Protein AF-0000000078041248 (afdb_homodimer)

Foldseek 3Di:
DVVVVLADPLLVLLVVLLVVLVVVLVVLVVVLVVLCVVLVPDPPDLADDPPPPSLSRLLSRLSSVLSVVCVVCVVLLNVLSVQLCRVPVPQSSVLSNQLSVLSNQLNVQSSPSDNVSNPVSVVVNVVSSVSSVVSNVVSVVCCVPVPD/DCPVVQADPLLVLLVVLLVVLVVVLVVLVVVLVVLCVVLVPDPPDQADDPDPPSLSRLLSRLSSVLSVVCVVCVVLLNVLSVQLCRVPVVQSSVLSNQLSVLSNQLNVQSSPSDNVSNPVSVVVNVVSSVSSVVSNVVSVVCCVVPPD

Organism: NCBI:txid267555

Radius of gyration: 20.64 Å; Cα contacts (8 Å, |Δi|>4): 385; chains: 2; bounding box: 41×65×47 Å

InterPro domains:
  IPR001129 Membrane-associated, eicosanoid/glutathione metabolism (MAPEG) protein [PF01124] (14-137)
  IPR023352 Membrane associated eicosanoid/glutathione metabolism-like domain superfamily [G3DSA:1.20.120.550] (5-146)
  IPR023352 Membrane associated eicosanoid/glutathione metabolism-like domain superfamily [SSF161084] (7-144)
  IPR050997 Membrane-associated proteins in eicosanoid and glutathione metabolism [PTHR10250] (7-144)

Solvent-accessible surface area (backbone atoms only — not comparable to full-atom values): 14740 Å² total; per-residue (Å²): 118,74,70,72,57,13,51,47,79,55,34,55,48,33,54,51,40,55,51,51,44,51,51,50,53,51,50,44,54,52,50,39,53,52,39,27,64,74,56,69,51,58,83,85,57,83,58,52,72,78,55,89,85,45,63,57,32,48,24,42,28,19,35,41,43,34,45,50,53,51,59,62,45,42,51,56,53,51,49,31,42,62,55,8,16,61,72,35,14,63,62,34,25,51,43,48,46,53,38,44,52,31,50,52,52,24,37,58,38,13,36,70,47,45,58,73,55,24,52,67,35,46,56,52,38,53,55,37,50,50,52,33,36,51,39,15,35,51,30,9,52,49,29,54,71,65,49,128,119,64,17,67,65,65,55,56,31,53,34,13,49,33,36,35,42,54,34,51,42,48,52,48,52,50,50,44,53,50,50,38,54,51,40,27,63,75,59,68,51,59,76,67,56,84,59,52,71,86,50,92,86,45,64,58,34,46,25,41,36,24,34,42,48,36,45,50,53,49,51,71,45,42,51,59,53,51,49,34,42,63,54,8,15,64,71,36,13,64,61,32,25,52,42,47,45,52,39,44,53,30,48,52,52,24,36,58,37,13,37,70,47,45,66,74,54,24,51,68,35,45,57,53,38,53,53,37,50,50,52,33,47,52,42,27,51,49,31,53,53,50,52,66,73,63,58,129

Sequence (296 aa):
MAGVEALPKEYGYVAIVLALYSALNSWMTFQVGKARAKYNVHYPAMYASEEDGNEKGKIFNCVQRAHQNSVENMSVFFMLMMVGGVRHPLVCALLGALYTVARYVYFVRYSSGVPEKRRAPWKFIVLLTYGLMISTISCGVKLIITSPMAGVEALPKEYGYVAIVLALYSALNSWMTFQVGKARAKYNVHYPAMYASEEDGNEKGKIFNCVQRAHQNSVENMSVFFMLMMVGGVRHPLVCALLGALYTVARYVYFVRYSSGVPEKRRAPWKFIVLLTYGLMISTISCGVKLIITSP

Nearest PDB structures (foldseek):
  6sss-assembly1_C  TM=9.561E-01  e=1.260E-05  Homo sapiens
  8qb9-assembly1_A  TM=2.644E-01  e=4.725E-01  Saccharomyces cerevisiae
  5vy8-assembly1_E  TM=3.810E-01  e=1.590E+00  Saccharomyces cerevisiae S288C
  8xma-assembly1_A  TM=3.085E-01  e=1.443E+00  Homo sapiens
  4wpc-assembly1_B  TM=2.211E-01  e=6.819E+00  Saccharomyces cerevisiae S288C

pLDDT: mean 93.19, std 12.49, range [34.53, 98.94]

Structure (mmCIF, N/CA/C/O backbone):
data_AF-0000000078041248-model_v1
#
loop_
_entity.id
_entity.type
_entity.pdbx_description
1 polymer 'Glutathione S-transferase 3, mitochondrial'
#
loop_
_atom_site.group_PDB
_atom_site.id
_atom_site.type_symbol
_atom_site.label_atom_id
_atom_site.label_alt_id
_atom_site.label_comp_id
_atom_site.label_asym_id
_atom_site.label_entity_id
_atom_site.label_seq_id
_atom_site.pdbx_PDB_ins_code
_atom_site.Cartn_x
_atom_site.Cartn_y
_atom_site.Cartn_z
_atom_site.occupancy
_atom_site.B_iso_or_equiv
_atom_site.auth_seq_id
_atom_site.auth_comp_id
_atom_site.auth_asym_id
_atom_site.auth_atom_id
_atom_site.pdbx_PDB_model_num
ATOM 1 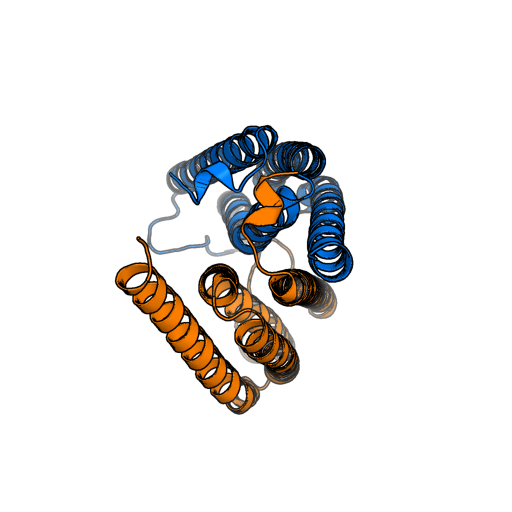N N . MET A 1 1 ? 6.824 30.234 -1.334 1 34.53 1 MET A N 1
ATOM 2 C CA . MET A 1 1 ? 7.969 30.25 -0.43 1 34.53 1 MET A CA 1
ATOM 3 C C . MET A 1 1 ? 7.586 29.703 0.942 1 34.53 1 MET A C 1
ATOM 5 O O . MET A 1 1 ? 8.445 29.234 1.692 1 34.53 1 MET A O 1
ATOM 9 N N . ALA A 1 2 ? 6.242 30 1.493 1 46.06 2 ALA A N 1
ATOM 10 C CA . ALA A 1 2 ? 5.684 29.734 2.816 1 46.06 2 ALA A CA 1
ATOM 11 C C . ALA A 1 2 ? 5.566 28.234 3.068 1 46.06 2 ALA A C 1
ATOM 13 O O . ALA A 1 2 ? 5.812 27.766 4.184 1 46.06 2 ALA A O 1
ATOM 14 N N . GLY A 1 3 ? 5.367 27.359 1.94 1 44.69 3 GLY A N 1
ATOM 15 C CA . GLY A 1 3 ? 5.09 25.938 2.084 1 44.69 3 GLY A CA 1
ATOM 16 C C . GLY A 1 3 ? 6.332 25.109 2.383 1 44.69 3 GLY A C 1
ATOM 17 O O . GLY A 1 3 ? 6.297 24.219 3.227 1 44.69 3 GLY A O 1
ATOM 18 N N . VAL A 1 4 ? 7.496 25.312 1.598 1 48.31 4 VAL A N 1
ATOM 19 C CA . VAL A 1 4 ? 8.781 24.656 1.795 1 48.31 4 VAL A CA 1
ATOM 20 C C . VAL A 1 4 ? 9.414 25.125 3.104 1 48.31 4 VAL A C 1
ATOM 22 O O . VAL A 1 4 ? 10.094 24.344 3.783 1 48.31 4 VAL A O 1
ATOM 25 N N . GLU A 1 5 ? 9.047 26.25 3.547 1 55.91 5 GLU A N 1
ATOM 26 C CA . GLU A 1 5 ? 9.531 26.766 4.828 1 55.91 5 GLU A CA 1
ATOM 27 C C . GLU A 1 5 ? 8.844 26.062 5.996 1 55.91 5 GLU A C 1
ATOM 29 O O . GLU A 1 5 ? 9.305 26.156 7.137 1 55.91 5 GLU A O 1
ATOM 34 N N . ALA A 1 6 ? 7.945 25.062 5.484 1 71 6 ALA A N 1
ATOM 35 C CA . ALA A 1 6 ? 7.105 24.438 6.504 1 71 6 ALA A CA 1
ATOM 36 C C . ALA A 1 6 ? 7.656 23.078 6.918 1 71 6 ALA A C 1
ATOM 38 O O . ALA A 1 6 ? 7.301 22.562 7.973 1 71 6 ALA A O 1
ATOM 39 N N . LEU A 1 7 ? 8.781 22.609 6.227 1 85.88 7 LEU A N 1
ATOM 40 C CA . LEU A 1 7 ? 9.344 21.297 6.539 1 85.88 7 LEU A CA 1
ATOM 41 C C . LEU A 1 7 ? 10.75 21.438 7.121 1 85.88 7 LEU A C 1
ATOM 43 O O . LEU A 1 7 ? 11.492 22.344 6.75 1 85.88 7 LEU A O 1
ATOM 47 N N . PRO A 1 8 ? 11.109 20.594 8.086 1 90.62 8 PRO A N 1
ATOM 48 C CA . PRO A 1 8 ? 12.484 20.609 8.594 1 90.62 8 PRO A CA 1
ATOM 49 C C . PRO A 1 8 ? 13.516 20.312 7.508 1 90.62 8 PRO A C 1
ATOM 51 O O . PRO A 1 8 ? 13.203 19.625 6.531 1 90.62 8 PRO A O 1
ATOM 54 N N . LYS A 1 9 ? 14.742 20.797 7.684 1 93.5 9 LYS A N 1
ATOM 55 C CA . LYS A 1 9 ? 15.812 20.609 6.711 1 93.5 9 LYS A CA 1
ATOM 56 C C . LYS A 1 9 ? 16.078 19.125 6.477 1 93.5 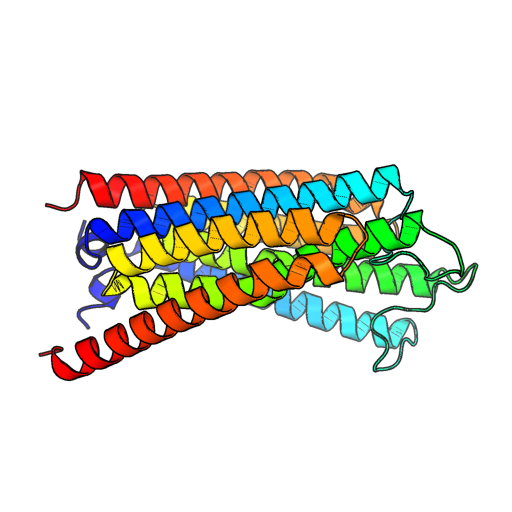9 LYS A C 1
ATOM 58 O O . LYS A 1 9 ? 16.406 18.719 5.359 1 93.5 9 LYS A O 1
ATOM 63 N N . GLU A 1 10 ? 15.945 18.297 7.566 1 97.06 10 GLU A N 1
ATOM 64 C CA . GLU A 1 10 ? 16.234 16.859 7.512 1 97.06 10 GLU A CA 1
ATOM 65 C C . GLU A 1 10 ? 15.242 16.125 6.629 1 97.06 10 GLU A C 1
ATOM 67 O O . GLU A 1 10 ? 15.484 14.992 6.223 1 97.06 10 GLU A O 1
ATOM 72 N N . TYR A 1 11 ? 14.086 16.75 6.348 1 97 11 TYR A N 1
ATOM 73 C CA . TYR A 1 11 ? 13.133 16.156 5.422 1 97 11 TYR A CA 1
ATOM 74 C C . TYR A 1 11 ? 13.758 15.961 4.043 1 97 11 TYR A C 1
ATOM 76 O O . TYR A 1 11 ? 13.289 15.133 3.256 1 97 11 TYR A O 1
ATOM 84 N N . GLY A 1 12 ? 14.789 16.734 3.729 1 97.88 12 GLY A N 1
ATOM 85 C CA . GLY A 1 12 ? 15.539 16.531 2.498 1 97.88 12 GLY A CA 1
ATOM 86 C C . GLY A 1 12 ? 16.016 15.094 2.328 1 97.88 12 GLY A C 1
ATOM 87 O O . GLY A 1 12 ? 16.031 14.57 1.213 1 97.88 12 GLY A O 1
ATOM 88 N N . TYR A 1 13 ? 16.344 14.375 3.436 1 98.69 13 TYR A N 1
ATOM 89 C CA . TYR A 1 13 ? 16.766 12.984 3.381 1 98.69 13 TYR A CA 1
ATOM 90 C C . TYR A 1 13 ? 15.609 12.078 2.994 1 98.69 13 TYR A C 1
ATOM 92 O O . TYR A 1 13 ? 15.789 11.094 2.277 1 98.69 13 TYR A O 1
ATOM 100 N N . VAL A 1 14 ? 14.414 12.414 3.502 1 98.69 14 VAL A N 1
ATOM 101 C CA . VAL A 1 14 ? 13.219 11.664 3.137 1 98.69 14 VAL A CA 1
ATOM 102 C C . VAL A 1 14 ? 12.992 11.75 1.63 1 98.69 14 VAL A C 1
ATOM 104 O O . VAL A 1 14 ? 12.766 10.734 0.969 1 98.69 14 VAL A O 1
ATOM 107 N N . ALA A 1 15 ? 13.125 12.953 1.085 1 98.69 15 ALA A N 1
ATOM 108 C CA . ALA A 1 15 ? 12.93 13.18 -0.344 1 98.69 15 ALA A CA 1
ATOM 109 C C . ALA A 1 15 ? 13.93 12.367 -1.17 1 98.69 15 ALA A C 1
ATOM 111 O O . ALA A 1 15 ? 13.562 11.766 -2.178 1 98.69 15 ALA A O 1
ATOM 112 N N . ILE A 1 16 ? 15.141 12.344 -0.744 1 98.88 16 ILE A N 1
ATOM 113 C CA . ILE A 1 16 ? 16.188 11.625 -1.466 1 98.88 16 ILE A CA 1
ATOM 114 C C . ILE A 1 16 ? 15.883 10.133 -1.465 1 98.88 16 ILE A C 1
ATOM 116 O O . ILE A 1 16 ? 15.984 9.469 -2.502 1 98.88 16 ILE A O 1
ATOM 120 N N . VAL A 1 17 ? 15.453 9.57 -0.333 1 98.94 17 VAL A N 1
ATOM 121 C CA . VAL A 1 17 ? 15.156 8.141 -0.23 1 98.94 17 VAL A CA 1
ATOM 122 C C . VAL A 1 17 ? 13.961 7.797 -1.119 1 98.94 17 VAL A C 1
ATOM 124 O O . VAL A 1 17 ? 13.953 6.758 -1.781 1 98.94 17 VAL A O 1
ATOM 127 N N . LEU A 1 18 ? 12.945 8.656 -1.135 1 98.88 18 LEU A N 1
ATOM 128 C CA . LEU A 1 18 ? 11.781 8.438 -1.991 1 98.88 18 LEU A CA 1
ATOM 129 C C . LEU A 1 18 ? 12.195 8.375 -3.459 1 98.88 18 LEU A C 1
ATOM 131 O O . LEU A 1 18 ? 11.711 7.52 -4.207 1 98.88 18 LEU A O 1
ATOM 135 N N . ALA A 1 19 ? 13.117 9.25 -3.873 1 98.88 19 ALA A N 1
ATOM 136 C CA . ALA A 1 19 ? 13.617 9.242 -5.246 1 98.88 19 ALA A CA 1
ATOM 137 C C . ALA A 1 19 ? 14.414 7.973 -5.531 1 98.88 19 ALA A C 1
ATOM 139 O O . ALA A 1 19 ? 14.281 7.375 -6.602 1 98.88 19 ALA A O 1
ATOM 140 N N . LEU A 1 20 ? 15.25 7.586 -4.586 1 98.88 20 LEU A N 1
ATOM 141 C CA . LEU A 1 20 ? 16.047 6.367 -4.746 1 98.88 20 LEU A CA 1
ATOM 142 C C . LEU A 1 20 ? 15.133 5.148 -4.883 1 98.88 20 LEU A C 1
ATOM 144 O O . LEU A 1 20 ? 15.406 4.258 -5.695 1 98.88 20 LEU A O 1
ATOM 148 N N . TYR A 1 21 ? 14.094 5.059 -4.105 1 98.88 21 TYR A N 1
ATOM 149 C CA . TYR A 1 21 ? 13.164 3.938 -4.223 1 98.88 21 TYR A CA 1
ATOM 150 C C . TYR A 1 21 ? 12.484 3.934 -5.586 1 98.88 21 TYR A C 1
ATOM 152 O O . TYR A 1 21 ? 12.258 2.871 -6.168 1 98.88 21 TYR A O 1
ATOM 160 N N . SER A 1 22 ? 12.117 5.109 -6.078 1 98.88 22 SER A N 1
ATOM 161 C CA . SER A 1 22 ? 11.516 5.207 -7.402 1 98.88 22 SER A CA 1
ATOM 162 C C . SER A 1 22 ? 12.453 4.68 -8.477 1 98.88 22 SER A C 1
ATOM 164 O O . SER A 1 22 ? 12.016 4.004 -9.414 1 98.88 22 SER A O 1
ATOM 166 N N . ALA A 1 23 ? 13.719 4.988 -8.359 1 98.88 23 ALA A N 1
ATOM 167 C CA . ALA A 1 23 ? 14.719 4.453 -9.273 1 98.88 23 ALA A CA 1
ATOM 168 C C . ALA A 1 23 ? 14.805 2.932 -9.172 1 98.88 23 ALA A C 1
ATOM 170 O O . ALA A 1 23 ? 14.945 2.24 -10.18 1 98.88 23 ALA A O 1
ATOM 171 N N . LEU A 1 24 ? 14.719 2.41 -7.957 1 98.88 24 LEU A N 1
ATOM 172 C CA . LEU A 1 24 ? 14.719 0.965 -7.762 1 98.88 24 LEU A CA 1
ATOM 173 C C . LEU A 1 24 ? 13.523 0.32 -8.453 1 98.88 24 LEU A C 1
ATOM 175 O O . LEU A 1 24 ? 13.672 -0.705 -9.125 1 98.88 24 LEU A O 1
ATOM 179 N N . ASN A 1 25 ? 12.352 0.939 -8.25 1 98.81 25 ASN A N 1
ATOM 180 C CA . ASN A 1 25 ? 11.164 0.401 -8.906 1 98.81 25 ASN A CA 1
ATOM 181 C C . ASN A 1 25 ? 11.312 0.4 -10.422 1 98.81 25 ASN A C 1
ATOM 183 O O . ASN A 1 25 ? 10.891 -0.541 -11.094 1 98.81 25 ASN A O 1
ATOM 187 N N . SER A 1 26 ? 11.875 1.446 -11.008 1 98.81 26 SER A N 1
ATOM 188 C CA . SER A 1 26 ? 12.141 1.504 -12.445 1 98.81 26 SER A CA 1
ATOM 189 C C . SER A 1 26 ? 13.086 0.387 -12.875 1 98.81 26 SER A C 1
ATOM 191 O O . SER A 1 26 ? 12.883 -0.243 -13.914 1 98.81 26 SER A O 1
ATOM 193 N N . TRP A 1 27 ? 14.094 0.207 -12.086 1 98.88 27 TRP A N 1
ATOM 194 C CA . TRP A 1 27 ? 15.023 -0.881 -12.367 1 98.88 27 TRP A CA 1
ATOM 195 C C . TRP A 1 27 ? 14.305 -2.225 -12.383 1 98.88 27 TRP A C 1
ATOM 197 O O . TRP A 1 27 ? 14.539 -3.055 -13.266 1 98.88 27 TRP A O 1
ATOM 207 N N . MET A 1 28 ? 13.414 -2.488 -11.422 1 98.88 28 MET A N 1
ATOM 208 C CA . MET A 1 28 ? 12.648 -3.73 -11.391 1 98.88 28 MET A CA 1
ATOM 209 C C . MET A 1 28 ? 11.781 -3.871 -12.641 1 98.88 28 MET A C 1
ATOM 211 O O . MET A 1 28 ? 11.648 -4.965 -13.188 1 98.88 28 MET A O 1
ATOM 215 N N . THR A 1 29 ? 11.125 -2.775 -13.078 1 98.69 29 THR A N 1
ATOM 216 C CA . THR A 1 29 ? 10.336 -2.779 -14.305 1 98.69 29 THR A CA 1
ATOM 217 C C . THR A 1 29 ? 11.188 -3.221 -15.492 1 98.69 29 THR A C 1
ATOM 219 O O . THR A 1 29 ? 10.75 -4.031 -16.312 1 98.69 29 THR A O 1
ATOM 222 N N . PHE A 1 30 ? 12.383 -2.707 -15.57 1 98.69 30 PHE A N 1
ATOM 223 C CA . PHE A 1 30 ? 13.305 -3.078 -16.641 1 98.69 30 PHE A CA 1
ATOM 224 C C . PHE A 1 30 ? 13.664 -4.559 -16.562 1 98.69 30 PHE A C 1
ATOM 226 O O . PHE A 1 30 ? 13.75 -5.238 -17.578 1 98.69 30 PHE A O 1
ATOM 233 N N . GLN A 1 31 ? 13.852 -5.039 -15.305 1 98.81 31 GLN A N 1
ATOM 234 C CA . GLN A 1 31 ? 14.164 -6.453 -15.125 1 98.81 31 GLN A CA 1
ATOM 235 C C . GLN A 1 31 ? 13.031 -7.336 -15.633 1 98.81 31 GLN A C 1
ATOM 237 O O . GLN A 1 31 ? 13.281 -8.398 -16.203 1 98.81 31 GLN A O 1
ATOM 242 N N . VAL A 1 32 ? 11.797 -6.926 -15.445 1 98.31 32 VAL A N 1
ATOM 243 C CA . VAL A 1 32 ? 10.648 -7.68 -15.953 1 98.31 32 VAL A CA 1
ATOM 244 C C . VAL A 1 32 ? 10.68 -7.707 -17.484 1 98.31 32 VAL A C 1
ATOM 246 O O . VAL A 1 32 ? 10.461 -8.758 -18.094 1 98.31 32 VAL A O 1
ATOM 249 N N . GLY A 1 33 ? 10.945 -6.562 -18.078 1 98 33 GLY A N 1
ATOM 250 C CA . GLY A 1 33 ? 11.07 -6.52 -19.531 1 98 33 GLY A CA 1
ATOM 251 C C . GLY A 1 33 ? 12.148 -7.445 -20.062 1 98 33 GLY A C 1
ATOM 252 O O . GLY A 1 33 ? 11.93 -8.164 -21.031 1 98 33 GLY A O 1
ATOM 253 N N . LYS A 1 34 ? 13.281 -7.398 -19.453 1 98.31 34 LYS A N 1
ATOM 254 C CA . LYS A 1 34 ? 14.383 -8.273 -19.844 1 98.31 34 LYS A CA 1
ATOM 255 C C . LYS A 1 34 ? 13.984 -9.742 -19.719 1 98.31 34 LYS A C 1
ATOM 257 O O . LYS A 1 34 ? 14.312 -10.555 -20.594 1 98.31 34 LYS A O 1
ATOM 262 N N . ALA A 1 35 ? 13.352 -10.078 -18.625 1 97.06 35 ALA A N 1
ATOM 263 C CA . ALA A 1 35 ? 12.898 -11.445 -18.406 1 97.06 35 ALA A CA 1
ATOM 264 C C . ALA A 1 35 ? 11.875 -11.859 -19.469 1 97.06 35 ALA A C 1
ATOM 266 O O . ALA A 1 35 ? 11.875 -13 -19.938 1 97.06 35 ALA A O 1
ATOM 267 N N . ARG A 1 36 ? 10.984 -10.914 -19.828 1 96.12 36 ARG A N 1
ATOM 268 C CA . ARG A 1 36 ? 9.992 -11.18 -20.875 1 96.12 36 ARG A CA 1
ATOM 269 C C . ARG A 1 36 ? 10.664 -11.602 -22.172 1 96.12 36 ARG A C 1
ATOM 271 O O . ARG A 1 36 ? 10.242 -12.57 -22.812 1 96.12 36 ARG A O 1
ATOM 278 N N . ALA A 1 37 ? 11.625 -10.891 -22.531 1 96.31 37 ALA A N 1
ATOM 279 C CA . ALA A 1 37 ? 12.367 -11.195 -23.75 1 96.31 37 ALA A CA 1
ATOM 280 C C . ALA A 1 37 ? 13.125 -12.516 -23.609 1 96.31 37 ALA A C 1
ATOM 282 O O . ALA A 1 37 ? 13.078 -13.359 -24.5 1 96.31 37 ALA A O 1
ATOM 283 N N . LYS A 1 38 ? 13.766 -12.711 -22.547 1 95.56 38 LYS A N 1
ATOM 284 C CA . LYS A 1 38 ? 14.602 -13.891 -22.312 1 95.56 38 LYS A CA 1
ATOM 285 C C . LYS A 1 38 ? 13.773 -15.172 -22.359 1 95.56 38 LYS A C 1
ATOM 287 O O . LYS A 1 38 ? 14.227 -16.188 -22.875 1 95.56 38 LYS A O 1
ATOM 292 N N . TYR A 1 39 ? 12.586 -15.094 -21.781 1 93.75 39 TYR A N 1
ATOM 293 C CA . TYR A 1 39 ? 11.797 -16.312 -21.609 1 93.75 39 TYR A CA 1
ATOM 294 C C . TYR A 1 39 ? 10.641 -16.359 -22.609 1 93.75 39 TYR A C 1
ATOM 296 O O . TYR A 1 39 ? 9.75 -17.203 -22.484 1 93.75 39 TYR A O 1
ATOM 304 N N . ASN A 1 40 ? 10.578 -15.445 -23.516 1 92.94 40 ASN A N 1
ATOM 305 C CA . ASN A 1 40 ? 9.656 -15.406 -24.641 1 92.94 40 ASN A CA 1
ATOM 306 C C . ASN A 1 40 ? 8.203 -15.367 -24.172 1 92.94 40 ASN A C 1
ATOM 308 O O . ASN A 1 40 ? 7.375 -16.172 -24.625 1 92.94 40 ASN A O 1
ATOM 312 N N . VAL A 1 41 ? 7.973 -14.5 -23.219 1 94.06 41 VAL A N 1
ATOM 313 C CA . VAL A 1 41 ? 6.605 -14.211 -22.797 1 94.06 41 VAL A CA 1
ATOM 314 C C . VAL A 1 41 ? 6.113 -12.93 -23.453 1 94.06 41 VAL A C 1
ATOM 316 O O . VAL A 1 41 ? 6.492 -11.828 -23.047 1 94.06 41 VAL A O 1
ATOM 319 N N . HIS A 1 42 ? 5.207 -13.047 -24.422 1 92.12 42 HIS A N 1
ATOM 320 C CA . HIS A 1 42 ? 4.844 -11.906 -25.25 1 92.12 42 HIS A CA 1
ATOM 321 C C . HIS A 1 42 ? 3.67 -11.141 -24.656 1 92.12 42 HIS A C 1
ATOM 323 O O . HIS A 1 42 ? 2.77 -11.734 -24.062 1 92.12 42 HIS A O 1
ATOM 329 N N . TYR A 1 43 ? 3.723 -9.906 -24.875 1 92.62 43 TYR A N 1
ATOM 330 C CA . TYR A 1 43 ? 2.564 -9.086 -24.547 1 92.62 43 TYR A CA 1
ATOM 331 C C . TYR A 1 43 ? 1.316 -9.586 -25.266 1 92.62 43 TYR A C 1
ATOM 333 O O . TYR A 1 43 ? 1.396 -10.062 -26.391 1 92.62 43 TYR A O 1
ATOM 341 N N . PRO A 1 44 ? 0.246 -9.453 -24.562 1 94.25 44 PRO A N 1
ATOM 342 C CA . PRO A 1 44 ? -0.108 -8.797 -23.312 1 94.25 44 PRO A CA 1
ATOM 343 C C . PRO A 1 44 ? -0.077 -9.75 -22.109 1 94.25 44 PRO A C 1
ATOM 345 O O . PRO A 1 44 ? -0.552 -9.398 -21.031 1 94.25 44 PRO A O 1
ATOM 348 N N . ALA A 1 45 ? 0.363 -10.953 -22.219 1 90.25 45 ALA A N 1
ATOM 349 C CA . ALA A 1 45 ? 0.378 -11.914 -21.125 1 90.25 45 ALA A CA 1
ATOM 350 C C . ALA A 1 45 ? 1.157 -11.367 -19.938 1 90.25 45 ALA A C 1
ATOM 352 O O . ALA A 1 45 ? 2.299 -10.922 -20.078 1 90.25 45 ALA A O 1
ATOM 353 N N . MET A 1 46 ? 0.565 -11.383 -18.812 1 90.56 46 MET A N 1
ATOM 354 C CA . MET A 1 46 ? 1.265 -10.945 -17.594 1 90.56 46 MET A CA 1
ATOM 355 C C . MET A 1 46 ? 2.096 -12.078 -17.016 1 90.56 46 MET A C 1
ATOM 357 O O . MET A 1 46 ? 3.166 -11.844 -16.453 1 90.56 46 MET A O 1
ATOM 361 N N . TYR A 1 47 ? 1.538 -13.242 -17.094 1 91 47 TYR A N 1
ATOM 362 C CA . TYR A 1 47 ? 2.225 -14.414 -16.578 1 91 47 TYR A CA 1
ATOM 363 C C . TYR A 1 47 ? 2.318 -15.5 -17.641 1 91 47 TYR A C 1
ATOM 365 O O . TYR A 1 47 ? 1.46 -15.594 -18.516 1 91 47 TYR A O 1
ATOM 373 N N . ALA A 1 48 ? 3.371 -16.25 -17.531 1 89.75 48 ALA A N 1
ATOM 374 C CA . ALA A 1 48 ? 3.502 -17.438 -18.375 1 89.75 48 ALA A CA 1
ATOM 375 C C . ALA A 1 48 ? 2.537 -18.531 -17.938 1 89.75 48 ALA A C 1
ATOM 377 O O . ALA A 1 48 ? 2.221 -18.641 -16.75 1 89.75 48 ALA A O 1
ATOM 378 N N . SER A 1 49 ? 1.99 -19.219 -18.953 1 79.38 49 SER A N 1
ATOM 379 C CA . SER A 1 49 ? 1.079 -20.328 -18.656 1 79.38 49 SER A CA 1
ATOM 380 C C . SER A 1 49 ? 1.792 -21.438 -17.906 1 79.38 49 SER A C 1
ATOM 382 O O . SER A 1 49 ? 2.986 -21.672 -18.109 1 79.38 49 SER A O 1
ATOM 384 N N . GLU A 1 50 ? 1.349 -21.719 -16.75 1 62.75 50 GLU A N 1
ATOM 385 C CA . GLU A 1 50 ? 1.952 -22.781 -15.961 1 62.75 50 GLU A CA 1
ATOM 386 C C . GLU A 1 50 ? 1.881 -24.125 -16.688 1 62.75 50 GLU A C 1
ATOM 388 O O . GLU A 1 50 ? 1.666 -25.172 -16.047 1 62.75 50 GLU A O 1
ATOM 393 N N . GLU A 1 51 ? 1.87 -24.062 -17.906 1 55.81 51 GLU A N 1
ATOM 394 C CA . GLU A 1 51 ? 1.89 -25.391 -18.5 1 55.81 51 GLU A CA 1
ATOM 395 C C . GLU A 1 51 ? 3.037 -26.234 -17.953 1 55.81 51 GLU A C 1
ATOM 397 O O . GLU A 1 51 ? 4.07 -25.688 -17.547 1 55.81 51 GLU A O 1
ATOM 402 N N . ASP A 1 52 ? 2.764 -27.453 -17.5 1 50.69 52 ASP A N 1
ATOM 403 C CA . ASP A 1 52 ? 3.568 -28.5 -16.875 1 50.69 52 ASP A CA 1
ATOM 404 C C . ASP A 1 52 ? 4.977 -28.531 -17.453 1 50.69 52 ASP A C 1
ATOM 406 O O . ASP A 1 52 ? 5.145 -28.703 -18.672 1 50.69 52 ASP A O 1
ATOM 410 N N . GLY A 1 53 ? 5.945 -28.234 -16.578 1 56.53 53 GLY A N 1
ATOM 411 C CA . GLY A 1 53 ? 7.367 -28.484 -16.766 1 56.53 53 GLY A CA 1
ATOM 412 C C . GLY A 1 53 ? 8.102 -27.297 -17.359 1 56.53 53 GLY A C 1
ATOM 413 O O . GLY A 1 53 ? 9.258 -27.422 -17.781 1 56.53 53 GLY A O 1
ATOM 414 N N . ASN A 1 54 ? 7.289 -26.156 -17.484 1 68.5 54 ASN A N 1
ATOM 415 C CA . ASN A 1 54 ? 8.039 -25.078 -18.141 1 68.5 54 ASN A CA 1
ATOM 416 C C . ASN A 1 54 ? 8.812 -24.25 -17.125 1 68.5 54 ASN A C 1
ATOM 418 O O . ASN A 1 54 ? 8.266 -23.281 -16.562 1 68.5 54 ASN A O 1
ATOM 422 N N . GLU A 1 55 ? 9.992 -24.719 -16.734 1 81.56 55 GLU A N 1
ATOM 423 C CA . GLU A 1 55 ? 10.883 -24.062 -15.773 1 81.56 55 GLU A CA 1
ATOM 424 C C . GLU A 1 55 ? 11.125 -22.609 -16.141 1 81.56 55 GLU A C 1
ATOM 426 O O . GLU A 1 55 ? 11.188 -21.734 -15.273 1 81.56 55 GLU A O 1
ATOM 431 N N . LYS A 1 56 ? 11.188 -22.312 -17.391 1 86.25 56 LYS A N 1
ATOM 432 C CA . LYS A 1 56 ? 11.438 -20.953 -17.859 1 86.25 56 LYS A CA 1
ATOM 433 C C . LYS A 1 56 ? 10.258 -20.031 -17.562 1 86.25 56 LYS A C 1
ATOM 435 O O . LYS A 1 56 ? 10.445 -18.891 -17.141 1 86.25 56 LYS A O 1
ATOM 440 N N . GLY A 1 57 ? 9.164 -20.562 -17.703 1 89.94 57 GLY A N 1
ATOM 441 C CA . GLY A 1 57 ? 7.961 -19.812 -17.391 1 89.94 57 GLY A CA 1
ATOM 442 C C . GLY A 1 57 ? 7.832 -19.5 -15.914 1 89.94 57 GLY A C 1
ATOM 443 O O . GLY A 1 57 ? 7.395 -18.406 -15.539 1 89.94 57 GLY A O 1
ATOM 444 N N . LYS A 1 58 ? 8.25 -20.453 -15.125 1 92 58 LYS A N 1
ATOM 445 C CA . LYS A 1 58 ? 8.188 -20.266 -13.68 1 92 58 LYS A CA 1
ATOM 446 C C . LYS A 1 58 ? 9.133 -19.156 -13.234 1 92 58 LYS A C 1
ATOM 448 O O . LYS A 1 58 ? 8.789 -18.359 -12.352 1 92 58 LYS A O 1
ATOM 453 N N . ILE A 1 59 ? 10.32 -19.125 -13.781 1 95.19 59 ILE A N 1
ATOM 454 C CA . ILE A 1 59 ? 11.281 -18.094 -13.422 1 95.19 59 ILE A CA 1
ATOM 455 C C . ILE A 1 59 ? 10.727 -16.719 -13.797 1 95.19 59 ILE A C 1
ATOM 457 O O . ILE A 1 59 ? 10.773 -15.789 -13 1 95.19 59 ILE A O 1
ATOM 461 N N . PHE A 1 60 ? 10.203 -16.609 -15.008 1 96.88 60 PHE A N 1
ATOM 462 C CA . PHE A 1 60 ? 9.594 -15.344 -15.414 1 96.88 60 PHE A CA 1
ATOM 463 C C . PHE A 1 60 ? 8.5 -14.938 -14.43 1 96.88 60 PHE A C 1
ATOM 465 O O . PHE A 1 60 ? 8.445 -13.773 -14.016 1 96.88 60 PHE A O 1
ATOM 472 N N . ASN A 1 61 ? 7.629 -15.891 -14.078 1 96.12 61 ASN A N 1
ATOM 473 C CA . ASN A 1 61 ? 6.531 -15.594 -13.164 1 96.12 61 ASN A CA 1
ATOM 474 C C . ASN A 1 61 ? 7.039 -15.102 -11.812 1 96.12 61 ASN A C 1
ATOM 476 O O . ASN A 1 61 ? 6.43 -14.227 -11.195 1 96.12 61 ASN A O 1
ATOM 480 N N . CYS A 1 62 ? 8.133 -15.617 -11.367 1 97.12 62 CYS A N 1
ATOM 481 C CA . CYS A 1 62 ? 8.734 -15.156 -10.125 1 97.12 62 CYS A CA 1
ATOM 482 C C . CYS A 1 62 ? 9.219 -13.719 -10.258 1 97.12 62 CYS A C 1
ATOM 484 O O . CYS A 1 62 ? 9.016 -12.898 -9.352 1 97.12 62 CYS A O 1
ATOM 486 N N . VAL A 1 63 ? 9.875 -13.398 -11.359 1 97.94 63 VAL A N 1
ATOM 487 C CA . VAL A 1 63 ? 10.352 -12.039 -11.602 1 97.94 63 VAL A CA 1
ATOM 488 C C . VAL A 1 63 ? 9.172 -11.078 -11.625 1 97.94 63 VAL A C 1
ATOM 490 O O . VAL A 1 63 ? 9.195 -10.031 -10.969 1 97.94 63 VAL A O 1
ATOM 493 N N . GLN A 1 64 ? 8.133 -11.445 -12.367 1 97.44 64 GLN A N 1
ATOM 494 C CA . GLN A 1 64 ? 6.93 -10.625 -12.492 1 97.44 64 GLN A CA 1
ATOM 495 C C . GLN A 1 64 ? 6.254 -10.438 -11.133 1 97.44 64 GLN A C 1
ATOM 497 O O . GLN A 1 64 ? 5.883 -9.312 -10.773 1 97.44 64 GLN A O 1
ATOM 502 N N . ARG A 1 65 ? 6.133 -11.484 -10.383 1 97.5 65 ARG A N 1
ATOM 503 C CA . ARG A 1 65 ? 5.449 -11.422 -9.094 1 97.5 65 ARG A CA 1
ATOM 504 C C . ARG A 1 65 ? 6.25 -10.594 -8.094 1 97.5 65 ARG A C 1
ATOM 506 O O . ARG A 1 65 ? 5.672 -9.883 -7.266 1 97.5 65 ARG A O 1
ATOM 513 N N . ALA A 1 66 ? 7.535 -10.727 -8.164 1 98.38 66 ALA A N 1
ATOM 514 C CA . ALA A 1 66 ? 8.391 -9.922 -7.293 1 98.38 66 ALA A CA 1
ATOM 515 C C . ALA A 1 66 ? 8.164 -8.438 -7.523 1 98.38 66 ALA A C 1
ATOM 517 O O . ALA A 1 66 ? 8.008 -7.668 -6.57 1 98.38 66 ALA A O 1
ATOM 518 N N . HIS A 1 67 ? 8.117 -8.039 -8.734 1 98.69 67 HIS A N 1
ATOM 519 C CA . HIS A 1 67 ? 7.867 -6.641 -9.062 1 98.69 67 HIS A CA 1
ATOM 520 C C . HIS A 1 67 ? 6.465 -6.219 -8.641 1 98.69 67 HIS A C 1
ATOM 522 O O . HIS A 1 67 ? 6.281 -5.152 -8.047 1 98.69 67 HIS A O 1
ATOM 528 N N . GLN A 1 68 ? 5.512 -7.086 -8.961 1 97.69 68 GLN A N 1
ATOM 529 C CA . GLN A 1 68 ? 4.125 -6.77 -8.633 1 97.69 68 GLN A CA 1
ATOM 530 C C . GLN A 1 68 ? 3.939 -6.582 -7.133 1 97.69 68 GLN A C 1
ATOM 532 O O . GLN A 1 68 ? 3.199 -5.695 -6.699 1 97.69 68 GLN A O 1
ATOM 537 N N . ASN A 1 69 ? 4.609 -7.406 -6.352 1 97.5 69 ASN A N 1
ATOM 538 C CA . ASN A 1 69 ? 4.547 -7.254 -4.902 1 97.5 69 ASN A CA 1
ATOM 539 C C . ASN A 1 69 ? 5.066 -5.887 -4.461 1 97.5 69 ASN A C 1
ATOM 541 O O . ASN A 1 69 ? 4.5 -5.266 -3.559 1 97.5 69 ASN A O 1
ATOM 545 N N . SER A 1 70 ? 6.16 -5.457 -5.066 1 98.19 70 SER A N 1
ATOM 546 C CA . SER A 1 70 ? 6.699 -4.137 -4.77 1 98.19 70 SER A CA 1
ATOM 547 C C . SER A 1 70 ? 5.684 -3.041 -5.086 1 98.19 70 SER A C 1
ATOM 549 O O . SER A 1 70 ? 5.508 -2.109 -4.301 1 98.19 70 SER A O 1
ATOM 551 N N . VAL A 1 71 ? 5.004 -3.154 -6.168 1 98.12 71 VAL A N 1
ATOM 552 C CA . VAL A 1 71 ? 4.027 -2.164 -6.609 1 98.12 71 VAL A CA 1
ATOM 553 C C . VAL A 1 71 ? 2.84 -2.15 -5.648 1 98.12 71 VAL A C 1
ATOM 555 O O . VAL A 1 71 ? 2.33 -1.085 -5.293 1 98.12 71 VAL A O 1
ATOM 558 N N . GLU A 1 72 ? 2.439 -3.301 -5.145 1 97.62 72 GLU A N 1
ATOM 559 C CA . GLU A 1 72 ? 1.314 -3.436 -4.223 1 97.62 72 GLU A CA 1
ATOM 560 C C . GLU A 1 72 ? 1.582 -2.699 -2.914 1 97.62 72 GLU A C 1
ATOM 562 O O . GLU A 1 72 ? 0.648 -2.248 -2.248 1 97.62 72 GLU A O 1
ATOM 567 N N . ASN A 1 73 ? 2.846 -2.623 -2.539 1 98.19 73 ASN A N 1
ATOM 568 C CA . ASN A 1 73 ? 3.215 -2.061 -1.243 1 98.19 73 ASN A CA 1
ATOM 569 C C . ASN A 1 73 ? 3.686 -0.615 -1.373 1 98.19 73 ASN A C 1
ATOM 571 O O . ASN A 1 73 ? 3.852 0.081 -0.37 1 98.19 73 ASN A O 1
ATOM 575 N N . MET A 1 74 ? 3.844 -0.136 -2.549 1 98.31 74 MET A N 1
ATOM 576 C CA . MET A 1 74 ? 4.535 1.121 -2.814 1 98.31 74 MET A CA 1
ATOM 577 C C . MET A 1 74 ? 3.738 2.307 -2.281 1 98.31 74 MET A C 1
ATOM 579 O O . MET A 1 74 ? 4.309 3.246 -1.728 1 98.31 74 MET A O 1
ATOM 583 N N . SER A 1 75 ? 2.404 2.244 -2.461 1 98.44 75 SER A N 1
ATOM 584 C CA . SER A 1 75 ? 1.57 3.348 -1.996 1 98.44 75 SER A CA 1
ATOM 585 C C . SER A 1 75 ? 1.676 3.521 -0.485 1 98.44 75 SER A C 1
ATOM 587 O O . SER A 1 75 ? 1.794 4.645 0.009 1 98.44 75 SER A O 1
ATOM 589 N N . VAL A 1 76 ? 1.637 2.408 0.261 1 98.81 76 VAL A N 1
ATOM 590 C CA . VAL A 1 76 ? 1.748 2.453 1.716 1 98.81 76 VAL A CA 1
ATOM 591 C C . VAL A 1 76 ? 3.115 3.002 2.113 1 98.81 76 VAL A C 1
ATOM 593 O O . VAL A 1 76 ? 3.211 3.902 2.951 1 98.81 76 VAL A O 1
ATOM 596 N N . PHE A 1 77 ? 4.172 2.514 1.479 1 98.94 77 PHE A N 1
ATOM 597 C CA . PHE A 1 77 ? 5.531 2.938 1.785 1 98.94 77 PHE A CA 1
ATOM 598 C C . PHE A 1 77 ? 5.691 4.438 1.578 1 98.94 77 PHE A C 1
ATOM 600 O O . PHE A 1 77 ? 6.172 5.145 2.467 1 98.94 77 PHE A O 1
ATOM 607 N N . PHE A 1 78 ? 5.211 4.938 0.436 1 98.88 78 PHE A N 1
ATOM 608 C CA . PHE A 1 78 ? 5.34 6.355 0.119 1 98.88 78 PHE A CA 1
ATOM 609 C C . PHE A 1 78 ? 4.562 7.203 1.116 1 98.88 78 PHE A C 1
ATOM 611 O O . PHE A 1 78 ? 5.074 8.203 1.621 1 98.88 78 PHE A O 1
ATOM 618 N N . MET A 1 79 ? 3.375 6.754 1.392 1 98.88 79 MET A N 1
ATOM 619 C CA . MET A 1 79 ? 2.523 7.512 2.305 1 98.88 79 MET A CA 1
ATOM 620 C C . MET A 1 79 ? 3.152 7.598 3.691 1 98.88 79 MET A C 1
ATOM 622 O O . MET A 1 79 ? 3.225 8.68 4.281 1 98.88 79 MET A O 1
ATOM 626 N N . LEU A 1 80 ? 3.656 6.496 4.168 1 98.94 80 LEU A N 1
ATOM 627 C CA . LEU A 1 80 ? 4.246 6.461 5.5 1 98.94 80 LEU A CA 1
ATOM 628 C C . LEU A 1 80 ? 5.5 7.328 5.562 1 98.94 80 LEU A C 1
ATOM 630 O O . LEU A 1 80 ? 5.73 8.031 6.551 1 98.94 80 LEU A O 1
ATOM 634 N N . MET A 1 81 ? 6.281 7.285 4.516 1 98.94 81 MET A N 1
ATOM 635 C CA . MET A 1 81 ? 7.484 8.109 4.434 1 98.94 81 MET A CA 1
ATOM 636 C C . MET A 1 81 ? 7.129 9.594 4.43 1 98.94 81 MET A C 1
ATOM 638 O O . MET A 1 81 ? 7.727 10.383 5.164 1 98.94 81 MET A O 1
ATOM 642 N N . MET A 1 82 ? 6.168 9.945 3.615 1 98.56 82 MET A N 1
ATOM 643 C CA . MET A 1 82 ? 5.832 11.352 3.41 1 98.56 82 MET A CA 1
ATOM 644 C C . MET A 1 82 ? 5.199 11.945 4.664 1 98.56 82 MET A C 1
ATOM 646 O O . MET A 1 82 ? 5.535 13.062 5.062 1 98.56 82 MET A O 1
ATOM 650 N N . VAL A 1 83 ? 4.363 11.211 5.293 1 98.19 83 VAL A N 1
ATOM 651 C CA . VAL A 1 83 ? 3.623 11.75 6.43 1 98.19 83 VAL A CA 1
ATOM 652 C C . VAL A 1 83 ? 4.449 11.594 7.703 1 98.19 83 VAL A C 1
ATOM 654 O O . VAL A 1 83 ? 4.637 12.555 8.445 1 98.19 83 VAL A O 1
ATOM 657 N N . GLY A 1 84 ? 4.984 10.406 7.934 1 98.19 84 GLY A N 1
ATOM 658 C CA . GLY A 1 84 ? 5.809 10.188 9.109 1 98.19 84 GLY A CA 1
ATOM 659 C C . GLY A 1 84 ? 7.059 11.047 9.133 1 98.19 84 GLY A C 1
ATOM 660 O O . GLY A 1 84 ? 7.531 11.438 10.203 1 98.19 84 GLY A O 1
ATOM 661 N N . GLY A 1 85 ? 7.613 11.336 7.965 1 97.81 85 GLY A N 1
ATOM 662 C CA . GLY A 1 85 ? 8.852 12.086 7.836 1 97.81 85 GLY A CA 1
ATOM 663 C C . GLY A 1 85 ? 8.695 13.547 8.203 1 97.81 85 GLY A C 1
ATOM 664 O O . GLY A 1 85 ? 9.695 14.258 8.391 1 97.81 85 GLY A O 1
ATOM 665 N N . VAL A 1 86 ? 7.469 13.977 8.32 1 95.31 86 VAL A N 1
ATOM 666 C CA . VAL A 1 86 ? 7.242 15.375 8.648 1 95.31 86 VAL A CA 1
ATOM 667 C C . VAL A 1 86 ? 7.773 15.664 10.055 1 95.31 86 VAL A C 1
ATOM 669 O O . VAL A 1 86 ? 8.453 16.672 10.273 1 95.31 86 VAL A O 1
ATOM 672 N N . ARG A 1 87 ? 7.539 14.805 11.008 1 94.56 87 ARG A N 1
ATOM 673 C CA . ARG A 1 87 ? 7.977 15.016 12.383 1 94.56 87 ARG A CA 1
ATOM 674 C C . ARG A 1 87 ? 9.234 14.203 12.688 1 94.56 87 ARG A C 1
ATOM 676 O O . ARG A 1 87 ? 10.023 14.578 13.555 1 94.56 87 ARG A O 1
ATOM 683 N N . HIS A 1 88 ? 9.391 13.133 11.953 1 97.69 88 HIS A N 1
ATOM 684 C CA . HIS A 1 88 ? 10.516 12.234 12.211 1 97.69 88 HIS A CA 1
ATOM 685 C C . HIS A 1 88 ? 11.336 12.008 10.953 1 97.69 88 HIS A C 1
ATOM 687 O O . HIS A 1 88 ? 11.523 10.867 10.531 1 97.69 88 HIS A O 1
ATOM 693 N N . PRO A 1 89 ? 11.898 13.047 10.398 1 98 89 PRO A N 1
ATOM 694 C CA . PRO A 1 89 ? 12.531 12.914 9.086 1 98 89 PRO A CA 1
ATOM 695 C C . PRO A 1 89 ? 13.758 12 9.109 1 98 89 PRO A C 1
ATOM 697 O O . PRO A 1 89 ? 13.969 11.219 8.188 1 98 89 PRO A O 1
ATOM 700 N N . LEU A 1 90 ? 14.586 12.055 10.172 1 98.69 90 LEU A N 1
ATOM 701 C CA . LEU A 1 90 ? 15.789 11.234 10.211 1 98.69 90 LEU A CA 1
ATOM 702 C C . LEU A 1 90 ? 15.438 9.766 10.422 1 98.69 90 LEU A C 1
ATOM 704 O O . LEU A 1 90 ? 16.016 8.883 9.781 1 98.69 90 LEU A O 1
ATOM 708 N N . VAL A 1 91 ? 14.492 9.523 11.328 1 98.81 91 VAL A N 1
ATOM 709 C CA . VAL A 1 91 ? 14.047 8.164 11.594 1 98.81 91 VAL A CA 1
ATOM 710 C C . VAL A 1 91 ? 13.438 7.562 10.328 1 98.81 91 VAL A C 1
ATOM 712 O O . VAL A 1 91 ? 13.781 6.445 9.938 1 98.81 91 VAL A O 1
ATOM 715 N N . CYS A 1 92 ? 12.531 8.297 9.664 1 98.88 92 CYS A N 1
ATOM 716 C CA . CYS A 1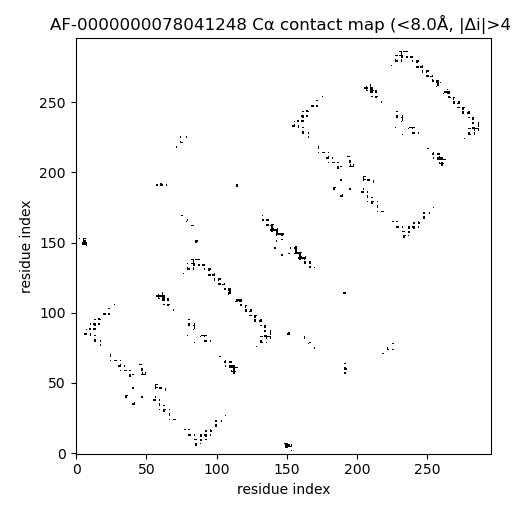 92 ? 11.875 7.809 8.453 1 98.88 92 CYS A CA 1
ATOM 717 C C . CYS A 1 92 ? 12.875 7.633 7.32 1 98.88 92 CYS A C 1
ATOM 719 O O . CYS A 1 92 ? 12.781 6.676 6.551 1 98.88 92 CYS A O 1
ATOM 721 N N . ALA A 1 93 ? 13.844 8.547 7.195 1 98.94 93 ALA A N 1
ATOM 722 C CA . ALA A 1 93 ? 14.875 8.406 6.164 1 98.94 93 ALA A CA 1
ATOM 723 C C . ALA A 1 93 ? 15.688 7.129 6.379 1 98.94 93 ALA A C 1
ATOM 725 O O . ALA A 1 93 ? 15.969 6.402 5.422 1 98.94 93 ALA A O 1
ATOM 726 N N . LEU A 1 94 ? 16.047 6.844 7.633 1 98.94 94 LEU A N 1
ATOM 727 C CA . LEU A 1 94 ? 16.812 5.637 7.934 1 98.94 94 LEU A CA 1
ATOM 728 C C . LEU A 1 94 ? 15.992 4.387 7.656 1 98.94 94 LEU A C 1
ATOM 730 O O . LEU A 1 94 ? 16.453 3.479 6.957 1 98.94 94 LEU A O 1
ATOM 734 N N . LEU A 1 95 ? 14.789 4.352 8.188 1 98.94 95 LEU A N 1
ATOM 735 C CA . LEU A 1 95 ? 13.914 3.203 7.961 1 98.94 95 LEU A CA 1
ATOM 736 C C . LEU A 1 95 ? 13.625 3.023 6.477 1 98.94 95 LEU A C 1
ATOM 738 O O . LEU A 1 95 ? 13.586 1.896 5.98 1 98.94 95 LEU A O 1
ATOM 742 N N . GLY A 1 96 ? 13.391 4.125 5.754 1 98.94 96 GLY A N 1
ATOM 743 C CA . GLY A 1 96 ? 13.125 4.062 4.324 1 98.94 96 GLY A CA 1
ATOM 744 C C . GLY A 1 96 ? 14.312 3.551 3.525 1 98.94 96 GLY A C 1
ATOM 745 O O . GLY A 1 96 ? 14.141 2.793 2.566 1 98.94 96 GLY A O 1
ATOM 746 N N . ALA A 1 97 ? 15.523 3.998 3.865 1 98.94 97 ALA A N 1
ATOM 747 C CA . ALA A 1 97 ? 16.719 3.504 3.199 1 98.94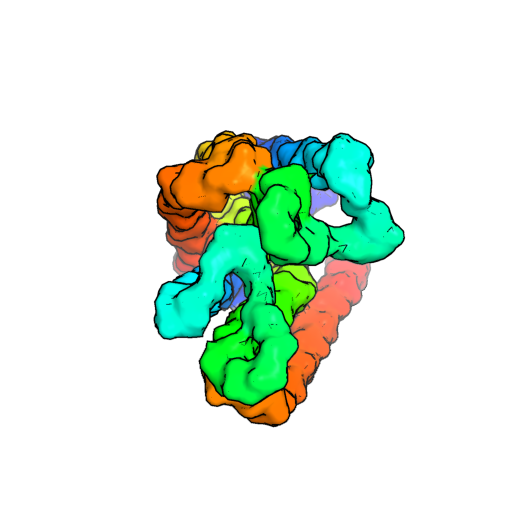 97 ALA A CA 1
ATOM 748 C C . ALA A 1 97 ? 16.891 2 3.402 1 98.94 97 ALA A C 1
ATOM 750 O O . ALA A 1 97 ? 17.188 1.269 2.457 1 98.94 97 ALA A O 1
ATOM 751 N N . LEU A 1 98 ? 16.672 1.532 4.613 1 98.94 98 LEU A N 1
ATOM 752 C CA . LEU A 1 98 ? 16.75 0.106 4.906 1 98.94 98 LEU A CA 1
ATOM 753 C C . LEU A 1 98 ? 15.664 -0.666 4.156 1 98.94 98 LEU A C 1
ATOM 755 O O . LEU A 1 98 ? 15.914 -1.762 3.65 1 98.94 98 LEU A O 1
ATOM 759 N N . TYR A 1 99 ? 14.445 -0.113 4.094 1 98.94 99 TYR A N 1
ATOM 760 C CA . TYR A 1 99 ? 13.352 -0.694 3.326 1 98.94 99 TYR A CA 1
ATOM 761 C C . TYR A 1 99 ? 13.742 -0.853 1.861 1 98.94 99 TYR A C 1
ATOM 763 O O . TYR A 1 99 ? 13.484 -1.895 1.254 1 98.94 99 TYR A O 1
ATOM 771 N N . THR A 1 100 ? 14.398 0.144 1.334 1 98.94 100 THR A N 1
ATOM 772 C CA . THR A 1 100 ? 14.805 0.143 -0.067 1 98.94 100 THR A CA 1
ATOM 773 C C . THR A 1 100 ? 15.82 -0.966 -0.336 1 98.94 100 THR A C 1
ATOM 775 O O . THR A 1 100 ? 15.695 -1.704 -1.315 1 98.94 100 THR A O 1
ATOM 778 N N . VAL A 1 101 ? 16.75 -1.134 0.528 1 98.94 101 VAL A N 1
ATOM 779 C CA . VAL A 1 101 ? 17.75 -2.199 0.394 1 98.94 101 VAL A CA 1
ATOM 780 C C . VAL A 1 101 ? 17.062 -3.559 0.526 1 98.94 101 VAL A C 1
ATOM 782 O O . VAL A 1 101 ? 17.328 -4.473 -0.255 1 98.94 101 VAL A O 1
ATOM 785 N N . ALA A 1 102 ? 16.188 -3.707 1.487 1 98.88 102 ALA A N 1
ATOM 786 C CA . ALA A 1 102 ? 15.477 -4.961 1.696 1 98.88 102 ALA A CA 1
ATOM 787 C C . ALA A 1 102 ? 14.633 -5.316 0.477 1 98.88 102 ALA A C 1
ATOM 789 O O . ALA A 1 102 ? 14.523 -6.488 0.108 1 98.88 102 ALA A O 1
ATOM 790 N N . ARG A 1 103 ? 14.023 -4.312 -0.126 1 98.88 103 ARG A N 1
ATOM 791 C CA . ARG A 1 103 ? 13.211 -4.523 -1.322 1 98.88 103 ARG A CA 1
ATOM 792 C C . ARG A 1 103 ? 14.07 -5.02 -2.482 1 98.88 103 ARG A C 1
ATOM 794 O O . ARG A 1 103 ? 13.656 -5.898 -3.238 1 98.88 103 ARG A O 1
ATOM 801 N N . TYR A 1 104 ? 15.227 -4.449 -2.609 1 98.94 104 TYR A N 1
ATOM 802 C CA . TYR A 1 104 ? 16.156 -4.926 -3.625 1 98.94 104 TYR A CA 1
ATOM 803 C C . TYR A 1 104 ? 16.484 -6.402 -3.414 1 98.94 104 TYR A C 1
ATOM 805 O O . TYR A 1 104 ? 16.406 -7.199 -4.348 1 98.94 104 TYR A O 1
ATOM 813 N N . VAL A 1 105 ? 16.844 -6.781 -2.199 1 98.94 105 VAL A N 1
ATOM 814 C CA . VAL A 1 105 ? 17.203 -8.156 -1.874 1 98.94 105 VAL A CA 1
ATOM 815 C C . VAL A 1 105 ? 16 -9.078 -2.105 1 98.94 105 VAL A C 1
ATOM 817 O O . VAL A 1 105 ? 16.156 -10.18 -2.643 1 98.94 105 VAL A O 1
ATOM 820 N N . TYR A 1 106 ? 14.82 -8.625 -1.711 1 98.88 106 TYR A N 1
ATOM 821 C CA . TYR A 1 106 ? 13.578 -9.367 -1.927 1 98.88 106 TYR A CA 1
ATOM 822 C C . TYR A 1 106 ? 13.383 -9.68 -3.404 1 98.88 106 TYR A C 1
ATOM 824 O O . TYR A 1 106 ? 13.141 -10.836 -3.771 1 98.88 106 TYR A O 1
ATOM 832 N N . PHE A 1 107 ? 13.531 -8.672 -4.266 1 98.88 107 PHE A N 1
ATOM 833 C CA . PHE A 1 107 ? 13.328 -8.836 -5.699 1 98.88 107 PHE A CA 1
ATOM 834 C C . PHE A 1 107 ? 14.32 -9.828 -6.277 1 98.88 107 PHE A C 1
ATOM 836 O O . PHE A 1 107 ? 13.938 -10.75 -7.008 1 98.88 107 PHE A O 1
ATOM 843 N N . VAL A 1 108 ? 15.641 -9.719 -5.918 1 98.81 108 VAL A N 1
ATOM 844 C CA . VAL A 1 108 ? 16.703 -10.555 -6.477 1 98.81 108 VAL A CA 1
ATOM 845 C C . VAL A 1 108 ? 16.484 -12.008 -6.051 1 98.81 108 VAL A C 1
ATOM 847 O O . VAL A 1 108 ? 16.562 -12.914 -6.879 1 98.81 108 VAL A O 1
ATOM 850 N N . ARG A 1 109 ? 16.188 -12.195 -4.824 1 98.62 109 ARG A N 1
ATOM 851 C CA . ARG A 1 109 ? 16.031 -13.555 -4.309 1 98.62 109 ARG A CA 1
ATOM 852 C C . ARG A 1 109 ? 14.766 -14.211 -4.863 1 98.62 109 ARG A C 1
ATOM 854 O O . ARG A 1 109 ? 14.773 -15.391 -5.207 1 98.62 109 ARG A O 1
ATOM 861 N N . TYR A 1 110 ? 13.711 -13.484 -4.949 1 98.31 110 TYR A N 1
ATOM 862 C CA . TYR A 1 110 ? 12.469 -14 -5.5 1 98.31 110 TYR A CA 1
ATOM 863 C C . TYR A 1 110 ? 12.617 -14.32 -6.984 1 98.31 110 TYR A C 1
ATOM 865 O O . TYR A 1 110 ? 12.086 -15.32 -7.469 1 98.31 110 TYR A O 1
ATOM 873 N N . SER A 1 111 ? 13.383 -13.562 -7.676 1 97.88 111 SER A N 1
ATOM 874 C CA . SER A 1 111 ? 13.555 -13.664 -9.125 1 97.88 111 SER A CA 1
ATOM 875 C C . SER A 1 111 ? 14.406 -14.875 -9.492 1 97.88 111 SER A C 1
ATOM 877 O O . SER A 1 111 ? 14.594 -15.172 -10.68 1 97.88 111 SER A O 1
ATOM 879 N N . SER A 1 112 ? 14.914 -15.664 -8.57 1 96.5 112 SER A N 1
ATOM 880 C CA . SER A 1 112 ? 15.75 -16.844 -8.828 1 96.5 112 SER A CA 1
ATOM 881 C C . SER A 1 112 ? 14.93 -17.984 -9.406 1 96.5 112 SER A C 1
ATOM 883 O O . SER A 1 112 ? 15.484 -18.953 -9.938 1 96.5 112 SER A O 1
ATOM 885 N N . GLY A 1 113 ? 13.648 -17.938 -9.203 1 95.06 113 GLY A N 1
ATOM 886 C CA . GLY A 1 113 ? 12.789 -19.047 -9.609 1 95.06 113 GLY A CA 1
ATOM 887 C C . GLY A 1 113 ? 12.375 -19.938 -8.453 1 95.06 113 GLY A C 1
ATOM 888 O O . GLY A 1 113 ? 11.586 -20.859 -8.625 1 95.06 113 GLY A O 1
ATOM 889 N N . VAL A 1 114 ? 12.945 -19.688 -7.266 1 96.06 114 VAL A N 1
ATOM 890 C CA . VAL A 1 114 ? 12.594 -20.406 -6.039 1 96.06 114 VAL A CA 1
ATOM 891 C C . VAL A 1 114 ? 11.852 -19.469 -5.09 1 96.06 114 VAL A C 1
ATOM 893 O O . VAL A 1 114 ? 12.469 -18.766 -4.293 1 96.06 114 VAL A O 1
ATOM 896 N N . PRO A 1 115 ? 10.531 -19.453 -5.121 1 96.12 115 PRO A N 1
ATOM 897 C CA . PRO A 1 115 ? 9.727 -18.469 -4.395 1 96.12 115 PRO A CA 1
ATOM 898 C C . PRO A 1 115 ? 10.047 -18.422 -2.902 1 96.12 115 PRO A C 1
ATOM 900 O O . PRO A 1 115 ? 9.922 -17.375 -2.271 1 96.12 115 PRO A O 1
ATOM 903 N N . GLU A 1 116 ? 10.5 -19.438 -2.252 1 97 116 GLU A N 1
ATOM 904 C CA . GLU A 1 116 ? 10.766 -19.516 -0.819 1 97 116 GLU A CA 1
ATOM 905 C C . GLU A 1 116 ? 11.898 -18.578 -0.418 1 97 116 GLU A C 1
ATOM 907 O O . GLU A 1 116 ? 12.008 -18.188 0.747 1 97 116 GLU A O 1
ATOM 912 N N . LYS A 1 117 ? 12.688 -18.234 -1.308 1 97.94 117 LYS A N 1
ATOM 913 C CA . LYS A 1 117 ? 13.844 -17.391 -1.018 1 97.94 117 LYS A CA 1
ATOM 914 C C . LYS A 1 117 ? 13.414 -15.953 -0.705 1 97.94 117 LYS A C 1
ATOM 916 O O . LYS A 1 117 ? 14.203 -15.172 -0.173 1 97.94 117 LYS A O 1
ATOM 921 N N . ARG A 1 118 ? 12.156 -15.656 -0.953 1 97.69 118 ARG A N 1
ATOM 922 C CA . ARG A 1 118 ? 11.648 -14.312 -0.685 1 97.69 118 ARG A CA 1
ATOM 923 C C . ARG A 1 118 ? 11.359 -14.125 0.801 1 97.69 118 ARG A C 1
ATOM 925 O O . ARG A 1 118 ? 11.234 -12.992 1.273 1 97.69 118 ARG A O 1
ATOM 932 N N . ARG A 1 119 ? 11.297 -15.164 1.555 1 97.44 119 ARG A N 1
ATOM 933 C CA . ARG A 1 119 ? 10.719 -15.133 2.893 1 97.44 119 ARG A CA 1
ATOM 934 C C . ARG A 1 119 ? 11.555 -14.273 3.834 1 97.44 119 ARG A C 1
ATOM 936 O O . ARG A 1 119 ? 11.023 -13.43 4.551 1 97.44 119 ARG A O 1
ATOM 943 N N . ALA A 1 120 ? 12.828 -14.477 3.871 1 97 120 ALA A N 1
ATOM 944 C CA . ALA A 1 120 ? 13.695 -13.781 4.816 1 97 120 ALA A CA 1
ATOM 945 C C . ALA A 1 120 ? 13.648 -12.273 4.59 1 97 120 ALA A C 1
ATOM 947 O O . ALA A 1 120 ? 13.359 -11.508 5.516 1 97 120 ALA A O 1
ATOM 948 N N . PRO A 1 121 ? 13.844 -11.773 3.402 1 98.38 121 PRO A N 1
ATOM 949 C CA . PRO A 1 121 ? 13.766 -10.328 3.217 1 98.38 121 PRO A CA 1
ATOM 950 C C . PRO A 1 121 ? 12.352 -9.781 3.445 1 98.38 121 PRO A C 1
ATOM 952 O O . PRO A 1 121 ? 12.195 -8.641 3.889 1 98.38 121 PRO A O 1
ATOM 955 N N . TRP A 1 122 ? 11.375 -10.531 3.184 1 98.12 122 TRP A N 1
ATOM 956 C CA . TRP A 1 122 ? 10.008 -10.094 3.428 1 98.12 122 TRP A CA 1
ATOM 957 C C . TRP A 1 122 ? 9.789 -9.797 4.906 1 98.12 122 TRP A C 1
ATOM 959 O O . TRP A 1 122 ? 9.156 -8.797 5.262 1 98.12 122 TRP A O 1
ATOM 969 N N . LYS A 1 123 ? 10.32 -10.664 5.785 1 98 123 LYS A N 1
ATOM 970 C CA . LYS A 1 123 ? 10.195 -10.43 7.219 1 98 123 LYS A CA 1
ATOM 971 C C . LYS A 1 123 ? 10.797 -9.086 7.617 1 98 123 LYS A C 1
ATOM 973 O O . LYS A 1 123 ? 10.234 -8.375 8.453 1 98 123 LYS A O 1
ATOM 978 N N . PHE A 1 124 ? 11.883 -8.75 7.027 1 98.5 124 PHE A N 1
ATOM 979 C CA . PHE A 1 124 ? 12.547 -7.48 7.316 1 98.5 124 PHE A CA 1
ATOM 980 C C . PHE A 1 124 ? 11.727 -6.309 6.797 1 98.5 124 PHE A C 1
ATOM 982 O O . PHE A 1 124 ? 11.586 -5.289 7.48 1 98.5 124 PHE A O 1
ATOM 989 N N . ILE A 1 125 ? 11.164 -6.41 5.637 1 98.75 125 ILE A N 1
ATOM 990 C CA . ILE A 1 125 ? 10.344 -5.371 5.027 1 98.75 125 ILE A CA 1
ATOM 991 C C . ILE A 1 125 ? 9.125 -5.094 5.906 1 98.75 125 ILE A C 1
ATOM 993 O O . ILE A 1 125 ? 8.773 -3.938 6.148 1 98.75 125 ILE A O 1
ATOM 997 N N . VAL A 1 126 ? 8.508 -6.16 6.406 1 98.5 126 VAL A N 1
ATOM 998 C CA . VAL A 1 126 ? 7.34 -6.035 7.273 1 98.5 126 VAL A CA 1
ATOM 999 C C . VAL A 1 126 ? 7.719 -5.27 8.539 1 98.5 126 VAL A C 1
ATOM 1001 O O . VAL A 1 126 ? 7.012 -4.344 8.945 1 98.5 126 VAL A O 1
ATOM 1004 N N . LEU A 1 127 ? 8.852 -5.613 9.133 1 98.69 127 LEU A N 1
ATOM 1005 C CA . LEU A 1 127 ? 9.328 -4.953 10.344 1 98.69 127 LEU A CA 1
ATOM 1006 C C . LEU A 1 127 ? 9.562 -3.467 10.102 1 98.69 127 LEU A C 1
ATOM 1008 O O . LEU A 1 127 ? 9.133 -2.627 10.898 1 98.69 127 LEU A O 1
ATOM 1012 N N . LEU A 1 128 ? 10.188 -3.119 9.031 1 98.94 128 LEU A N 1
ATOM 1013 C CA . LEU A 1 128 ? 10.492 -1.731 8.703 1 98.94 128 LEU A CA 1
ATO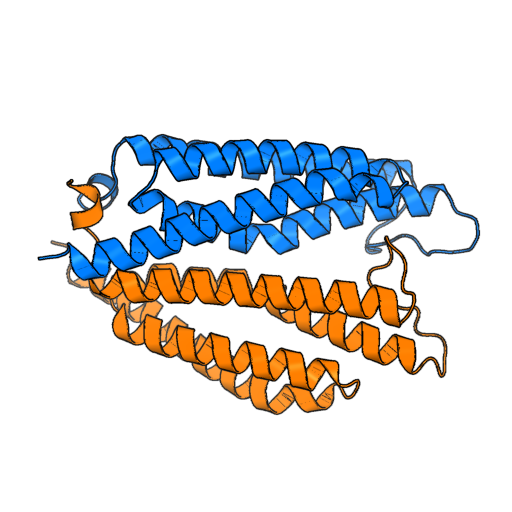M 1014 C C . LEU A 1 128 ? 9.211 -0.949 8.43 1 98.94 128 LEU A C 1
ATOM 1016 O O . LEU A 1 128 ? 9.102 0.223 8.797 1 98.94 128 LEU A O 1
ATOM 1020 N N . THR A 1 129 ? 8.211 -1.61 7.793 1 98.88 129 THR A N 1
ATOM 1021 C CA . THR A 1 129 ? 6.926 -0.982 7.512 1 98.88 129 THR A CA 1
ATOM 1022 C C . THR A 1 129 ? 6.207 -0.615 8.805 1 98.88 129 THR A C 1
ATOM 1024 O O . THR A 1 129 ? 5.648 0.478 8.93 1 98.88 129 THR A O 1
ATOM 1027 N N . TYR A 1 130 ? 6.27 -1.478 9.781 1 98.88 130 TYR A N 1
ATOM 1028 C CA . TYR A 1 130 ? 5.621 -1.184 11.055 1 98.88 130 TYR A CA 1
ATOM 1029 C C . TYR A 1 130 ? 6.355 -0.074 11.797 1 98.88 130 TYR A C 1
ATOM 1031 O O . TYR A 1 130 ? 5.738 0.725 12.508 1 98.88 130 TYR A O 1
ATOM 1039 N N . GLY A 1 131 ? 7.695 -0.042 11.664 1 98.88 131 GLY A N 1
ATOM 1040 C CA . GLY A 1 131 ? 8.422 1.104 12.188 1 98.88 131 GLY A CA 1
ATOM 1041 C C . GLY A 1 131 ? 7.965 2.422 11.594 1 98.88 131 GLY A C 1
ATOM 1042 O O . GLY A 1 131 ? 7.816 3.414 12.312 1 98.88 131 GLY A O 1
ATOM 1043 N N . LEU A 1 132 ? 7.727 2.42 10.336 1 98.94 1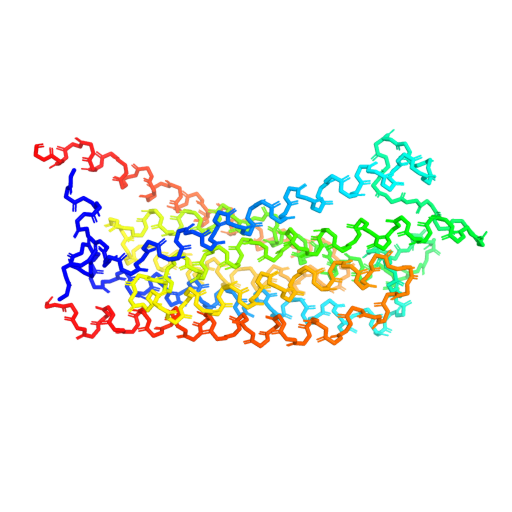32 LEU A N 1
ATOM 1044 C CA . LEU A 1 132 ? 7.246 3.619 9.656 1 98.94 132 LEU A CA 1
ATOM 1045 C C . LEU A 1 132 ? 5.828 3.965 10.094 1 98.94 132 LEU A C 1
ATOM 1047 O O . LEU A 1 132 ? 5.484 5.141 10.219 1 98.94 132 LEU A O 1
ATOM 1051 N N . MET A 1 133 ? 5.004 2.92 10.32 1 98.88 133 MET A N 1
ATOM 1052 C CA . MET A 1 133 ? 3.65 3.152 10.82 1 98.88 133 MET A CA 1
ATOM 1053 C C . MET A 1 133 ? 3.68 3.812 12.195 1 98.88 133 MET A C 1
ATOM 1055 O O . MET A 1 133 ? 2.934 4.758 12.445 1 98.88 133 MET A O 1
ATOM 1059 N N . ILE A 1 134 ? 4.551 3.281 13.055 1 98.88 134 ILE A N 1
ATOM 1060 C CA . ILE A 1 134 ? 4.695 3.84 14.398 1 98.88 134 ILE A CA 1
ATOM 1061 C C . ILE A 1 134 ? 5.148 5.297 14.305 1 98.88 134 ILE A C 1
ATOM 1063 O O . ILE A 1 134 ? 4.652 6.156 15.031 1 98.88 134 ILE A O 1
ATOM 1067 N N . SER A 1 135 ? 6.07 5.617 13.414 1 98.81 135 SER A N 1
ATOM 1068 C CA . SER A 1 135 ? 6.531 6.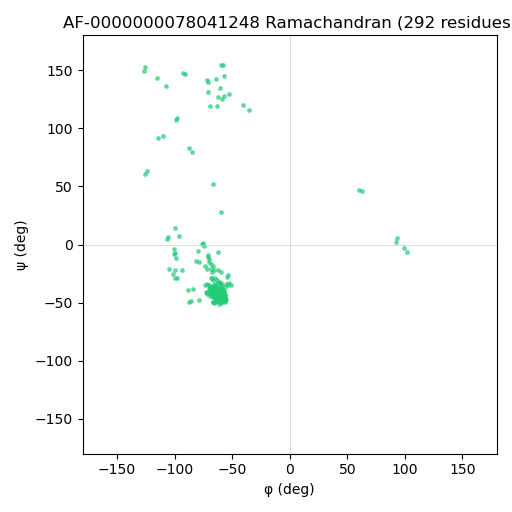984 13.195 1 98.81 135 SER A CA 1
ATOM 1069 C C . SER A 1 135 ? 5.391 7.883 12.727 1 98.81 135 SER A C 1
ATOM 1071 O O . SER A 1 135 ? 5.301 9.039 13.141 1 98.81 135 SER A O 1
ATOM 1073 N N . THR A 1 136 ? 4.555 7.367 11.883 1 98.81 136 THR A N 1
ATOM 1074 C CA . THR A 1 136 ? 3.428 8.133 11.359 1 98.81 136 THR A CA 1
ATOM 1075 C C . THR A 1 136 ? 2.395 8.398 12.445 1 98.81 136 THR A C 1
ATOM 1077 O O . THR A 1 136 ? 1.876 9.508 12.562 1 98.81 136 THR A O 1
ATOM 1080 N N . ILE A 1 137 ? 2.107 7.387 13.281 1 98.81 137 ILE A N 1
ATOM 1081 C CA . ILE A 1 137 ? 1.205 7.562 14.406 1 98.81 137 ILE A CA 1
ATOM 1082 C C . ILE A 1 137 ? 1.781 8.594 15.375 1 98.81 137 ILE A C 1
ATOM 1084 O O . ILE A 1 137 ? 1.066 9.484 15.836 1 98.81 137 ILE A O 1
ATOM 1088 N N . SER A 1 138 ? 3.084 8.438 15.672 1 98.38 138 SER A N 1
ATOM 1089 C CA . SER A 1 138 ? 3.76 9.406 16.531 1 98.38 138 SER A CA 1
ATOM 1090 C C . SER A 1 138 ? 3.654 10.812 15.961 1 98.38 138 SER A C 1
ATOM 1092 O O . SER A 1 138 ? 3.412 11.773 16.703 1 98.38 138 SER A O 1
ATOM 1094 N N . CYS A 1 139 ? 3.855 10.961 14.648 1 96.38 139 CYS A N 1
ATOM 1095 C CA . CYS A 1 139 ? 3.688 12.25 13.984 1 96.38 139 CYS A CA 1
ATOM 1096 C C . CYS A 1 139 ? 2.293 12.812 14.234 1 96.38 139 CYS A C 1
ATOM 1098 O O . CYS A 1 139 ? 2.148 13.977 14.617 1 96.38 139 CYS A O 1
ATOM 1100 N N . GLY A 1 140 ? 1.235 11.961 14.055 1 97.25 140 GLY A N 1
ATOM 1101 C CA . GLY A 1 140 ? -0.134 12.398 14.266 1 97.25 140 GLY A CA 1
ATOM 1102 C C . GLY A 1 140 ? -0.404 12.828 15.703 1 97.25 140 GLY A C 1
ATOM 1103 O O . GLY A 1 140 ? -0.972 13.891 15.938 1 97.25 140 GLY A O 1
ATOM 1104 N N . VAL A 1 141 ? 0.035 12 16.641 1 97.56 141 VAL A N 1
ATOM 1105 C CA . VAL A 1 141 ? -0.2 12.258 18.047 1 97.56 141 VAL A CA 1
ATOM 1106 C C . VAL A 1 141 ? 0.512 13.539 18.469 1 97.56 141 VAL A C 1
ATOM 1108 O O . VAL A 1 141 ? -0.066 14.383 19.156 1 97.56 141 VAL A O 1
ATOM 1111 N N . LYS A 1 142 ? 1.733 13.773 18.031 1 94.75 142 LYS A N 1
ATOM 1112 C CA . LYS A 1 142 ? 2.498 14.969 18.375 1 94.75 142 LYS A CA 1
ATOM 1113 C C . LYS A 1 142 ? 1.867 16.219 17.781 1 94.75 142 LYS A C 1
ATOM 1115 O O . LYS A 1 142 ? 1.891 17.297 18.391 1 94.75 142 LYS A O 1
ATOM 1120 N N . LEU A 1 143 ? 1.307 16.078 16.594 1 92.38 143 LEU A N 1
ATOM 1121 C CA . LEU A 1 143 ? 0.61 17.219 15.984 1 92.38 143 LEU A CA 1
ATOM 1122 C C . LEU A 1 143 ? -0.601 17.625 16.828 1 92.38 143 LEU A C 1
ATOM 1124 O O . LEU A 1 143 ? -0.843 18.812 17.031 1 92.38 143 LEU A O 1
ATOM 1128 N N . ILE A 1 144 ? -1.312 16.609 17.344 1 93.88 144 ILE A N 1
ATOM 1129 C CA . ILE A 1 144 ? -2.543 16.844 18.094 1 93.88 144 ILE A CA 1
ATOM 1130 C C . ILE A 1 144 ? -2.211 17.453 19.453 1 93.88 144 ILE A C 1
ATOM 1132 O O . ILE A 1 144 ? -2.877 18.406 19.891 1 93.88 144 ILE A O 1
ATOM 1136 N N . ILE A 1 145 ? -1.096 17.078 20.031 1 93 145 ILE A N 1
ATOM 1137 C CA . ILE A 1 145 ? -0.853 17.469 21.422 1 93 145 ILE A CA 1
ATOM 1138 C C . ILE A 1 145 ? 0.04 18.719 21.453 1 93 145 ILE A C 1
ATOM 1140 O O . ILE A 1 145 ? 0.029 19.469 22.422 1 93 145 ILE A O 1
ATOM 1144 N N . THR A 1 146 ? 0.905 19 20.516 1 80.62 146 THR A N 1
ATOM 1145 C CA . THR A 1 146 ? 1.87 20.094 20.594 1 80.62 146 THR A CA 1
ATOM 1146 C C . THR A 1 146 ? 1.379 21.297 19.812 1 80.62 146 THR A C 1
ATOM 1148 O O . THR A 1 146 ? 1.902 22.406 19.969 1 80.62 146 THR A O 1
ATOM 1151 N N . SER A 1 147 ? 0.468 21.188 18.828 1 64.19 147 SER A N 1
ATOM 1152 C CA . SER A 1 147 ? 0.06 22.391 18.094 1 64.19 147 SER A CA 1
ATOM 1153 C C . SER A 1 147 ? -0.759 23.328 18.969 1 64.19 147 SER A C 1
ATOM 1155 O O . SER A 1 147 ? -1.619 22.875 19.734 1 64.19 147 SER A O 1
ATOM 1157 N N . PRO A 1 148 ? -0.233 24.641 19.188 1 58.97 148 PRO A N 1
ATOM 1158 C CA . PRO A 1 148 ? -0.838 25.609 20.094 1 58.97 148 PRO A CA 1
ATOM 1159 C C . PRO A 1 148 ? -2.344 25.766 19.891 1 58.97 148 PRO A C 1
ATOM 1161 O O . PRO A 1 148 ? -2.848 25.484 18.797 1 58.97 148 PRO A O 1
ATOM 1164 N N . MET B 1 1 ? 9.797 24.344 16.188 1 36.78 1 MET B N 1
ATOM 1165 C CA . MET B 1 1 ? 10.414 23.688 15.039 1 36.78 1 MET B CA 1
ATOM 1166 C C . MET B 1 1 ? 9.617 23.969 13.766 1 36.78 1 MET B C 1
ATOM 1168 O O . MET B 1 1 ? 8.391 23.844 13.758 1 36.78 1 MET B O 1
ATOM 1172 N N . ALA B 1 2 ? 9.969 24.844 12.828 1 44.25 2 ALA B N 1
ATOM 1173 C CA . ALA B 1 2 ? 9.242 25.719 11.906 1 44.25 2 ALA B CA 1
ATOM 1174 C C . ALA B 1 2 ? 8.273 24.922 11.039 1 44.25 2 ALA B C 1
ATOM 1176 O O . ALA B 1 2 ? 7.207 25.406 10.672 1 44.25 2 ALA B O 1
ATOM 1177 N N . GLY B 1 3 ? 8.719 23.578 10.602 1 43.81 3 GLY B N 1
ATOM 1178 C CA . GLY B 1 3 ? 7.973 22.859 9.586 1 43.81 3 GLY B CA 1
ATOM 1179 C C . GLY B 1 3 ? 6.59 22.438 10.039 1 43.81 3 GLY B C 1
ATOM 1180 O O . GLY B 1 3 ? 5.641 22.453 9.258 1 43.81 3 GLY B O 1
ATOM 1181 N N . VAL B 1 4 ? 6.508 21.891 11.305 1 48.28 4 VAL B N 1
ATOM 1182 C CA . VAL B 1 4 ? 5.254 21.469 11.922 1 48.28 4 VAL B CA 1
ATOM 1183 C C . VAL B 1 4 ? 4.332 22.672 12.094 1 48.28 4 VAL B C 1
ATOM 1185 O O . VAL B 1 4 ? 3.123 22.531 12.266 1 48.28 4 VAL B O 1
ATOM 1188 N N . GLU B 1 5 ? 4.965 23.844 11.758 1 56 5 GLU B N 1
ATOM 1189 C CA . GLU B 1 5 ? 4.125 25.016 11.953 1 56 5 GLU B CA 1
ATOM 1190 C C . GLU B 1 5 ? 3.139 25.203 10.805 1 56 5 GLU B C 1
ATOM 1192 O O . GLU B 1 5 ? 2.141 25.906 10.938 1 56 5 GLU B O 1
ATOM 1197 N N . ALA B 1 6 ? 3.35 24.266 9.75 1 68.5 6 ALA B N 1
ATOM 1198 C CA . ALA B 1 6 ? 2.543 24.609 8.578 1 68.5 6 ALA B CA 1
ATOM 1199 C C . ALA B 1 6 ? 1.267 23.766 8.539 1 68.5 6 ALA B C 1
ATOM 1201 O O . ALA B 1 6 ? 0.302 24.141 7.859 1 68.5 6 ALA B O 1
ATOM 1202 N N . LEU B 1 7 ? 1.139 22.688 9.391 1 85.44 7 LEU B N 1
ATOM 1203 C CA . LEU B 1 7 ? -0.084 21.891 9.359 1 85.44 7 LEU B CA 1
ATOM 1204 C C . LEU B 1 7 ? -0.928 22.156 10.609 1 85.44 7 LEU B C 1
ATOM 1206 O O . LEU B 1 7 ? -0.39 22.312 11.703 1 85.44 7 LEU B O 1
ATOM 1210 N N . PRO B 1 8 ? -2.221 22.297 10.328 1 90.69 8 PRO B N 1
ATOM 1211 C CA . PRO B 1 8 ? -3.072 22.406 11.516 1 90.69 8 PRO B CA 1
ATOM 1212 C C . PRO B 1 8 ? -2.951 21.203 12.445 1 90.69 8 PRO B C 1
ATOM 1214 O O . PRO B 1 8 ? -2.639 20.094 11.984 1 90.69 8 PRO B O 1
ATOM 1217 N N . LYS B 1 9 ? -3.225 21.375 13.742 1 93.44 9 LYS B N 1
ATOM 1218 C CA . LYS B 1 9 ? -3.109 20.297 14.727 1 93.44 9 LYS B CA 1
ATOM 1219 C C . LYS B 1 9 ? -4.031 19.125 14.375 1 93.44 9 LYS B C 1
ATOM 1221 O O . LYS B 1 9 ? -3.688 17.969 14.609 1 93.44 9 LYS B O 1
ATOM 1226 N N . GLU B 1 10 ? -5.191 19.469 13.781 1 96.69 10 GLU B N 1
ATOM 1227 C CA . GLU B 1 10 ? -6.191 18.453 13.461 1 96.69 10 GLU B CA 1
ATOM 1228 C C . GLU B 1 10 ? -5.695 17.516 12.352 1 96.69 10 GLU B C 1
ATOM 1230 O O . GLU B 1 10 ? -6.25 16.438 12.148 1 96.69 10 GLU B O 1
ATOM 1235 N N . TYR B 1 11 ? -4.648 17.969 11.656 1 97.12 11 TYR B N 1
ATOM 1236 C CA . TYR B 1 11 ? -4.062 17.094 10.648 1 97.12 11 TYR B CA 1
ATOM 1237 C C . TYR B 1 11 ? -3.496 15.828 11.289 1 97.12 11 TYR B C 1
ATOM 1239 O O . TYR B 1 11 ? -3.33 14.805 10.617 1 97.12 11 TYR B O 1
ATOM 1247 N N . GLY B 1 12 ? -3.207 15.875 12.555 1 97.75 12 GLY B N 1
ATOM 1248 C CA . GLY B 1 12 ? -2.783 14.68 13.273 1 97.75 12 GLY B CA 1
ATOM 1249 C C . GLY B 1 12 ? -3.773 13.539 13.164 1 97.75 12 GLY B C 1
ATOM 1250 O O . GLY B 1 12 ? -3.379 12.375 13.086 1 97.75 12 GLY B O 1
ATOM 1251 N N . TYR B 1 13 ? -5.066 13.844 13.102 1 98.56 13 TYR B N 1
ATOM 1252 C CA . TYR B 1 13 ? -6.09 12.82 12.938 1 98.56 13 TYR B CA 1
ATOM 1253 C C . TYR B 1 13 ? -5.996 12.164 11.562 1 98.56 13 TYR B C 1
ATOM 1255 O O . TYR B 1 13 ? -6.246 10.969 11.422 1 98.56 13 TYR B O 1
ATOM 1263 N N . VAL B 1 14 ? -5.652 12.969 10.555 1 98.81 14 VAL B N 1
ATOM 1264 C CA . VAL B 1 14 ? -5.453 12.445 9.203 1 98.81 14 VAL B CA 1
ATOM 1265 C C . VAL B 1 14 ? -4.309 11.43 9.211 1 98.81 14 VAL B C 1
ATOM 1267 O O . VAL B 1 14 ? -4.449 10.32 8.688 1 98.81 14 VAL B O 1
ATOM 1270 N N . ALA B 1 15 ? -3.213 11.789 9.844 1 98.69 15 ALA B N 1
ATOM 1271 C CA . ALA B 1 15 ? -2.047 10.914 9.914 1 98.69 15 ALA B CA 1
ATOM 1272 C C . ALA B 1 15 ? -2.393 9.594 10.602 1 98.69 15 ALA B C 1
ATOM 1274 O O . ALA B 1 15 ? -1.983 8.523 10.148 1 98.69 15 ALA B O 1
ATOM 1275 N N . ILE B 1 16 ? -3.166 9.633 11.617 1 98.88 16 ILE B N 1
ATOM 1276 C CA . ILE B 1 16 ? -3.52 8.445 12.391 1 98.88 16 ILE B CA 1
ATOM 1277 C C . ILE B 1 16 ? -4.422 7.539 11.555 1 98.88 16 ILE B C 1
ATOM 1279 O O . ILE B 1 16 ? -4.23 6.32 11.523 1 98.88 16 ILE B O 1
ATOM 1283 N N . VAL B 1 17 ? -5.387 8.117 10.852 1 98.94 17 VAL B N 1
ATOM 1284 C CA . VAL B 1 17 ? -6.27 7.332 9.992 1 98.94 17 VAL B CA 1
ATOM 1285 C C . VAL B 1 17 ? -5.457 6.672 8.883 1 98.94 17 VAL B C 1
ATOM 1287 O O . VAL B 1 17 ? -5.691 5.508 8.539 1 98.94 17 VAL B O 1
ATOM 1290 N N . LEU B 1 18 ? -4.492 7.383 8.328 1 98.94 18 LEU B N 1
ATOM 1291 C CA . LEU B 1 18 ? -3.639 6.836 7.277 1 98.94 18 LEU B CA 1
ATOM 1292 C C . LEU B 1 18 ? -2.842 5.641 7.793 1 98.94 18 LEU B C 1
ATOM 1294 O O . LEU B 1 18 ? -2.721 4.625 7.102 1 98.94 18 LEU B O 1
ATOM 1298 N N . ALA B 1 19 ? -2.346 5.75 9 1 98.88 19 ALA B N 1
ATOM 1299 C CA . ALA B 1 19 ? -1.63 4.629 9.602 1 98.88 19 ALA B CA 1
ATOM 1300 C C . ALA B 1 19 ? -2.57 3.455 9.859 1 98.88 19 ALA B C 1
ATOM 1302 O O . ALA B 1 19 ? -2.205 2.297 9.641 1 98.88 19 ALA B O 1
ATOM 1303 N N . LEU B 1 20 ? -3.748 3.76 10.344 1 98.69 20 LEU B N 1
ATOM 1304 C CA . LEU B 1 20 ? -4.738 2.719 10.602 1 98.69 20 LEU B CA 1
ATOM 1305 C C . LEU B 1 20 ? -5.109 1.994 9.312 1 98.69 20 LEU B C 1
ATOM 1307 O O . LEU B 1 20 ? -5.258 0.77 9.305 1 98.69 20 LEU B O 1
ATOM 1311 N N . TYR B 1 21 ? -5.285 2.721 8.266 1 98.88 21 TYR B N 1
ATOM 1312 C CA . TYR B 1 21 ? -5.598 2.07 7 1 98.88 21 TYR B CA 1
ATOM 1313 C C . TYR B 1 21 ? -4.449 1.181 6.543 1 98.88 21 TYR B C 1
ATOM 1315 O O . TYR B 1 21 ? -4.672 0.107 5.98 1 98.88 21 TYR B O 1
ATOM 1323 N N . SER B 1 22 ? -3.244 1.619 6.734 1 98.81 22 SER B N 1
ATOM 1324 C CA . SER B 1 22 ? -2.08 0.806 6.391 1 98.81 22 SER B CA 1
ATOM 1325 C C . SER B 1 22 ? -2.076 -0.507 7.164 1 98.81 22 SER B C 1
ATOM 1327 O O . SER B 1 22 ? -1.733 -1.557 6.617 1 98.81 22 SER B O 1
ATOM 1329 N N . ALA B 1 23 ? -2.467 -0.458 8.414 1 98.75 23 ALA B N 1
ATOM 1330 C CA . ALA B 1 23 ? -2.598 -1.668 9.227 1 98.75 23 ALA B CA 1
ATOM 1331 C C . ALA B 1 23 ? -3.691 -2.578 8.672 1 98.75 23 ALA B C 1
ATOM 1333 O O . ALA B 1 23 ? -3.541 -3.803 8.664 1 98.75 23 ALA B O 1
ATOM 1334 N N . LEU B 1 24 ? -4.758 -2.002 8.258 1 98.81 24 LEU B N 1
ATOM 1335 C CA . LEU B 1 24 ? -5.824 -2.787 7.648 1 98.81 24 LEU B CA 1
ATOM 1336 C C . LEU B 1 24 ? -5.328 -3.496 6.395 1 98.81 24 LEU B C 1
ATOM 1338 O O . LEU B 1 24 ? -5.602 -4.68 6.195 1 98.81 24 LEU B O 1
ATOM 1342 N N . ASN B 1 25 ? -4.625 -2.705 5.547 1 98.62 25 ASN B N 1
ATOM 1343 C CA . ASN B 1 25 ? -4.074 -3.324 4.344 1 98.62 25 ASN B CA 1
ATOM 1344 C C . ASN B 1 25 ? -3.139 -4.48 4.688 1 98.62 25 ASN B C 1
ATOM 1346 O O . ASN B 1 25 ? -3.143 -5.508 4.008 1 98.62 25 ASN B O 1
ATOM 1350 N N . SER B 1 26 ? -2.332 -4.332 5.715 1 98.25 26 SER B N 1
ATOM 1351 C CA . SER B 1 26 ? -1.472 -5.41 6.188 1 98.25 26 SER B CA 1
ATOM 1352 C C . SER B 1 26 ? -2.291 -6.621 6.625 1 98.25 26 SER B C 1
ATOM 1354 O O . SER B 1 26 ? -1.932 -7.762 6.324 1 98.25 26 SER B O 1
ATOM 1356 N N . TRP B 1 27 ? -3.297 -6.344 7.344 1 98.69 27 TRP B N 1
ATOM 1357 C CA . TRP B 1 27 ? -4.18 -7.426 7.773 1 98.69 27 TRP B CA 1
ATOM 1358 C C . TRP B 1 27 ? -4.758 -8.164 6.57 1 98.69 27 TRP B C 1
ATOM 1360 O O . TRP B 1 27 ? -4.812 -9.398 6.559 1 98.69 27 TRP B O 1
ATOM 1370 N N . MET B 1 28 ? -5.176 -7.469 5.543 1 98.75 28 MET B N 1
ATOM 1371 C CA . MET B 1 28 ? -5.703 -8.102 4.336 1 98.75 28 MET B CA 1
ATOM 1372 C C . MET B 1 28 ? -4.637 -8.945 3.652 1 98.75 28 MET B C 1
ATOM 1374 O O . MET B 1 28 ? -4.926 -10.039 3.16 1 98.75 28 MET B O 1
ATOM 1378 N N . THR B 1 29 ? -3.432 -8.422 3.59 1 98.19 29 THR B N 1
ATOM 1379 C CA . THR B 1 29 ? -2.318 -9.188 3.033 1 98.19 29 THR B CA 1
ATOM 1380 C C . THR B 1 29 ? -2.141 -10.508 3.773 1 98.19 29 THR B C 1
ATOM 1382 O O . THR B 1 29 ? -1.941 -11.555 3.15 1 98.19 29 THR B O 1
ATOM 1385 N N . PHE B 1 30 ? -2.229 -10.43 5.09 1 98.12 30 PHE B N 1
ATOM 1386 C CA . PHE B 1 30 ? -2.104 -11.625 5.906 1 98.12 30 PHE B CA 1
ATOM 1387 C C . PHE B 1 30 ? -3.25 -12.594 5.629 1 98.12 30 PHE B C 1
ATOM 1389 O O . PHE B 1 30 ? -3.045 -13.812 5.574 1 98.12 30 PHE B O 1
ATOM 1396 N N . GLN B 1 31 ? -4.457 -12.055 5.461 1 98.69 31 GLN B N 1
ATOM 1397 C CA . GLN B 1 31 ? -5.605 -12.898 5.137 1 98.69 31 GLN B CA 1
ATOM 1398 C C . GLN B 1 31 ? -5.391 -13.633 3.818 1 98.69 31 GLN B C 1
ATOM 1400 O O . GLN B 1 31 ? -5.781 -14.797 3.682 1 98.69 31 GLN B O 1
ATOM 1405 N N . VAL B 1 32 ? -4.77 -12.992 2.822 1 98.12 32 VAL B N 1
ATOM 1406 C CA . VAL B 1 32 ? -4.477 -13.633 1.546 1 98.12 32 VAL B CA 1
ATOM 1407 C C . VAL B 1 32 ? -3.486 -14.773 1.756 1 98.12 32 VAL B C 1
ATOM 1409 O O . VAL B 1 32 ? -3.658 -15.867 1.204 1 98.12 32 VAL B O 1
ATOM 1412 N N . GLY B 1 33 ? -2.43 -14.523 2.545 1 97 33 GLY B N 1
ATOM 1413 C CA . GLY B 1 33 ? -1.482 -15.578 2.857 1 97 33 GLY B CA 1
ATOM 1414 C C . GLY B 1 33 ? -2.129 -16.781 3.516 1 97 33 GLY B C 1
ATOM 1415 O O . GLY B 1 33 ? -1.842 -17.922 3.15 1 97 33 GLY B O 1
ATOM 1416 N N . LYS B 1 34 ? -2.961 -16.516 4.512 1 98 34 LYS B N 1
ATOM 1417 C CA . LYS B 1 34 ? -3.676 -17.594 5.191 1 98 34 LYS B CA 1
ATOM 1418 C C . LYS B 1 34 ? -4.539 -18.375 4.215 1 98 34 LYS B C 1
ATOM 1420 O O . LYS B 1 34 ? -4.598 -19.609 4.285 1 98 34 LYS B O 1
ATOM 1425 N N . ALA B 1 35 ? -5.254 -17.688 3.375 1 97 35 ALA B N 1
ATOM 1426 C CA . ALA B 1 35 ? -6.094 -18.328 2.375 1 97 35 ALA B CA 1
ATOM 1427 C C . ALA B 1 35 ? -5.258 -19.188 1.424 1 97 35 ALA B C 1
ATOM 1429 O O . ALA B 1 35 ? -5.676 -20.266 1.022 1 97 35 ALA B O 1
ATOM 1430 N N . ARG B 1 36 ? -4.109 -18.672 1.061 1 95.56 36 ARG B N 1
ATOM 1431 C CA . ARG B 1 36 ? -3.207 -19.422 0.187 1 95.56 36 ARG B CA 1
ATOM 1432 C C . ARG B 1 36 ? -2.852 -20.781 0.789 1 95.56 36 ARG B C 1
ATOM 1434 O O . ARG B 1 36 ? -2.869 -21.797 0.094 1 95.56 36 ARG B O 1
ATOM 1441 N N . ALA B 1 37 ? -2.502 -20.703 2.016 1 95.62 37 ALA B N 1
ATOM 1442 C CA . ALA B 1 37 ? -2.16 -21.953 2.711 1 95.62 37 ALA B CA 1
ATOM 1443 C C . ALA B 1 37 ? -3.375 -22.859 2.824 1 95.62 37 ALA B C 1
ATOM 1445 O O . ALA B 1 37 ? -3.279 -24.062 2.559 1 95.62 37 ALA B O 1
ATOM 1446 N N . LYS B 1 38 ? -4.477 -22.359 3.16 1 95.25 38 LYS B N 1
ATOM 1447 C CA . LYS B 1 38 ? -5.699 -23.125 3.381 1 95.25 38 LYS B CA 1
ATOM 1448 C C . LYS B 1 38 ? -6.148 -23.828 2.1 1 95.25 38 LYS B C 1
ATOM 1450 O O . LYS B 1 38 ? -6.609 -24.969 2.139 1 95.25 38 LYS B O 1
ATOM 1455 N N . TYR B 1 39 ? -6.023 -23.141 0.956 1 93.81 39 TYR B N 1
ATOM 1456 C CA . TYR B 1 39 ? -6.586 -23.656 -0.286 1 93.81 39 TYR B CA 1
ATOM 1457 C C . TYR B 1 39 ? -5.488 -24.172 -1.209 1 93.81 39 TYR B C 1
ATOM 1459 O O . TYR B 1 39 ? -5.738 -24.469 -2.381 1 93.81 39 TYR B O 1
ATOM 1467 N N . ASN B 1 40 ? -4.273 -24.172 -0.749 1 92.81 40 ASN B N 1
ATOM 1468 C CA . ASN B 1 40 ? -3.123 -24.781 -1.403 1 92.81 40 ASN B CA 1
ATOM 1469 C C . ASN B 1 40 ? -2.834 -24.125 -2.752 1 92.81 40 ASN B C 1
ATOM 1471 O O . ASN B 1 40 ? -2.703 -24.828 -3.764 1 92.81 40 ASN B O 1
ATOM 1475 N N . VAL B 1 41 ? -2.844 -22.844 -2.746 1 93.25 41 VAL B N 1
ATOM 1476 C CA . VAL B 1 41 ? -2.414 -22.094 -3.914 1 93.25 41 VAL B CA 1
ATOM 1477 C C . VAL B 1 41 ? -0.965 -21.641 -3.734 1 93.25 41 VAL B C 1
ATOM 1479 O O . VAL B 1 41 ? -0.687 -20.703 -2.982 1 93.25 41 VAL B O 1
ATOM 1482 N N . HIS B 1 42 ? -0.031 -22.234 -4.484 1 91.44 42 HIS B N 1
ATOM 1483 C CA . HIS B 1 42 ? 1.391 -22.062 -4.211 1 91.44 42 HIS B CA 1
ATOM 1484 C C . HIS B 1 42 ? 1.961 -20.891 -5.023 1 91.44 42 HIS B C 1
ATOM 1486 O O . HIS B 1 42 ? 1.574 -20.688 -6.176 1 91.44 42 HIS B O 1
ATOM 1492 N N . TYR B 1 43 ? 2.906 -20.234 -4.477 1 91.94 43 TYR B N 1
ATOM 1493 C CA . TYR B 1 43 ? 3.656 -19.203 -5.184 1 91.94 43 TYR B CA 1
ATOM 1494 C C . TYR B 1 43 ? 4.438 -19.797 -6.352 1 91.94 43 TYR B C 1
ATOM 1496 O O . TYR B 1 43 ? 4.887 -20.938 -6.285 1 91.94 43 TYR B O 1
ATOM 1504 N N . PRO B 1 44 ? 4.492 -19.016 -7.449 1 93.56 44 PRO B N 1
ATOM 1505 C CA . PRO B 1 44 ? 4.211 -17.594 -7.594 1 93.56 44 PRO B CA 1
ATOM 1506 C C . PRO B 1 44 ? 2.824 -17.312 -8.164 1 93.56 44 PRO B C 1
ATOM 1508 O O . PRO B 1 44 ? 2.533 -16.188 -8.578 1 93.56 44 PRO B O 1
ATOM 1511 N N . ALA B 1 45 ? 1.91 -18.328 -8.203 1 89.81 45 ALA B N 1
ATOM 1512 C CA . ALA B 1 45 ? 0.576 -18.125 -8.766 1 89.81 45 ALA B CA 1
ATOM 1513 C C . ALA B 1 45 ? -0.188 -17.047 -8 1 89.81 45 ALA B C 1
ATOM 1515 O O . ALA B 1 45 ? -0.224 -17.062 -6.77 1 89.81 45 ALA B O 1
ATOM 1516 N N . MET B 1 46 ? -0.8 -16.188 -8.75 1 89.69 46 MET B N 1
ATOM 1517 C CA . MET B 1 46 ? -1.593 -15.148 -8.102 1 89.69 46 MET B CA 1
ATOM 1518 C C . MET B 1 46 ? -3.023 -15.625 -7.859 1 89.69 46 MET B C 1
ATOM 1520 O O . MET B 1 46 ? -3.629 -15.297 -6.84 1 89.69 46 MET B O 1
ATOM 1524 N N . TYR B 1 47 ? -3.531 -16.344 -8.812 1 91.06 47 TYR B N 1
ATOM 1525 C CA . TYR B 1 47 ? -4.891 -16.875 -8.711 1 91.06 47 TYR B CA 1
ATOM 1526 C C . TYR B 1 47 ? -4.91 -18.375 -8.906 1 91.06 47 TYR B C 1
ATOM 1528 O O . TYR B 1 47 ? -4.02 -18.938 -9.547 1 91.06 47 TYR B O 1
ATOM 1536 N N . ALA B 1 48 ? -5.934 -18.969 -8.281 1 90.56 48 ALA B N 1
ATOM 1537 C CA . ALA B 1 48 ? -6.191 -20.391 -8.539 1 90.56 48 ALA B CA 1
ATOM 1538 C C . ALA B 1 48 ? -6.75 -20.594 -9.945 1 90.56 48 ALA B C 1
ATOM 1540 O O . ALA B 1 48 ? -7.488 -19.75 -10.461 1 90.56 48 ALA B O 1
ATOM 1541 N N . SER B 1 49 ? -6.27 -21.672 -10.578 1 81.31 49 SER B N 1
ATOM 1542 C CA . SER B 1 49 ? -6.762 -22 -11.906 1 81.31 49 SER B CA 1
ATOM 1543 C C . SER B 1 49 ? -8.258 -22.312 -11.883 1 81.31 49 SER B C 1
ATOM 1545 O O . SER B 1 49 ? -8.773 -22.812 -10.891 1 81.31 49 SER B O 1
ATOM 1547 N N . GLU B 1 50 ? -8.93 -21.656 -12.695 1 65.69 50 GLU B N 1
ATOM 1548 C CA . GLU B 1 50 ? -10.375 -21.859 -12.758 1 65.69 50 GLU B CA 1
ATOM 1549 C C . GLU B 1 50 ? -10.711 -23.266 -13.273 1 65.69 50 GLU B C 1
ATOM 1551 O O . GLU B 1 50 ? -10.477 -23.578 -14.438 1 65.69 50 GLU B O 1
ATOM 1556 N N . GLU B 1 51 ? -10.156 -24.234 -12.695 1 59.69 51 GLU B N 1
ATOM 1557 C CA . GLU B 1 51 ? -10.695 -25.516 -13.148 1 59.69 51 GLU B CA 1
ATOM 1558 C C . GLU B 1 51 ? -12.117 -25.734 -12.625 1 59.69 51 GLU B C 1
ATOM 1560 O O . GLU B 1 51 ? -12.469 -25.25 -11.547 1 59.69 51 GLU B O 1
ATOM 1565 N N . ASP B 1 52 ? -12.984 -26.109 -13.508 1 52.5 52 ASP B N 1
ATOM 1566 C CA . ASP B 1 52 ? -14.398 -26.375 -13.297 1 52.5 52 ASP B CA 1
ATOM 1567 C C . ASP B 1 52 ? -14.625 -27.125 -11.984 1 52.5 52 ASP B C 1
ATOM 1569 O O . ASP B 1 52 ? -14.023 -28.188 -11.758 1 52.5 52 ASP B O 1
ATOM 1573 N N . GLY B 1 53 ? -15.406 -26.516 -11.078 1 59.28 53 GLY B N 1
ATOM 1574 C CA . GLY B 1 53 ? -15.906 -27.141 -9.859 1 59.28 53 GLY B CA 1
ATOM 1575 C C . GLY B 1 53 ? -15 -26.922 -8.664 1 59.28 53 GLY B C 1
ATOM 1576 O O . GLY B 1 53 ? -15.203 -27.516 -7.605 1 59.28 53 GLY B O 1
ATOM 1577 N N . ASN B 1 54 ? -13.883 -26.125 -8.914 1 72 54 ASN B N 1
ATOM 1578 C CA . ASN B 1 54 ? -13 -25.969 -7.762 1 72 54 ASN B CA 1
ATOM 1579 C C . ASN B 1 54 ? -13.461 -24.844 -6.844 1 72 54 ASN B C 1
ATOM 1581 O O . ASN B 1 54 ? -12.984 -23.703 -6.945 1 72 54 ASN B O 1
ATOM 1585 N N . GLU B 1 55 ? -14.461 -25.156 -6.027 1 82.44 55 GLU B N 1
ATOM 1586 C CA . GLU B 1 55 ? -15.047 -24.203 -5.086 1 82.44 55 GLU B CA 1
ATOM 1587 C C . GLU B 1 55 ? -13.977 -23.578 -4.199 1 82.44 55 GLU B C 1
ATOM 1589 O O . GLU B 1 55 ? -14.039 -22.375 -3.898 1 82.44 55 GLU B O 1
ATOM 1594 N N . LYS B 1 56 ? -13.031 -24.297 -3.867 1 87 56 LYS B N 1
ATOM 1595 C CA . LYS B 1 56 ? -11.969 -23.812 -3.006 1 87 56 LYS B CA 1
ATOM 1596 C C . LYS B 1 56 ? -11.117 -22.766 -3.727 1 87 56 LYS B C 1
ATOM 1598 O O . LYS B 1 56 ? -10.758 -21.734 -3.143 1 87 56 LYS B O 1
ATOM 1603 N N . GLY B 1 57 ? -10.922 -22.984 -4.918 1 90.75 57 GLY B N 1
ATOM 1604 C CA . GLY B 1 57 ? -10.195 -22.031 -5.727 1 90.75 57 GLY B CA 1
ATOM 1605 C C . GLY B 1 57 ? -10.938 -20.719 -5.902 1 90.75 57 GLY B C 1
ATOM 1606 O O . GLY B 1 57 ? -10.328 -19.641 -5.902 1 90.75 57 GLY B O 1
ATOM 1607 N N . LYS B 1 58 ? -12.188 -20.891 -6 1 93.31 58 LYS B N 1
ATOM 1608 C CA . LYS B 1 58 ? -13.016 -19.703 -6.172 1 93.31 58 LYS B CA 1
ATOM 1609 C C . LYS B 1 58 ? -12.977 -18.812 -4.926 1 93.31 58 LYS B C 1
ATOM 1611 O O . LYS B 1 58 ? -12.922 -17.594 -5.027 1 93.31 58 LYS B O 1
ATOM 1616 N N . ILE B 1 59 ? -13.07 -19.422 -3.783 1 95.75 59 ILE B N 1
ATOM 1617 C CA . ILE B 1 59 ? -13.023 -18.656 -2.539 1 95.75 59 ILE B CA 1
ATOM 1618 C C . ILE B 1 59 ? -11.68 -17.938 -2.42 1 95.75 59 ILE B C 1
ATOM 1620 O O . ILE B 1 59 ? -11.633 -16.75 -2.102 1 95.75 59 ILE B O 1
ATOM 1624 N N . PHE B 1 60 ? -10.633 -18.656 -2.705 1 97.12 60 PHE B N 1
ATOM 1625 C CA . PHE B 1 60 ? -9.32 -18.016 -2.674 1 97.12 60 PHE B CA 1
ATOM 1626 C C . PHE B 1 60 ? -9.281 -16.812 -3.609 1 97.12 60 PHE B C 1
ATOM 1628 O O . PHE B 1 60 ? -8.789 -15.75 -3.234 1 97.12 60 PHE B O 1
ATOM 1635 N N . ASN B 1 61 ? -9.758 -17.016 -4.809 1 96.81 61 ASN B N 1
ATOM 1636 C CA . ASN B 1 61 ? -9.719 -15.938 -5.801 1 96.81 61 ASN B CA 1
ATOM 1637 C C . ASN B 1 61 ? -10.516 -14.719 -5.336 1 96.81 61 ASN B C 1
ATOM 1639 O O . ASN B 1 61 ? -10.133 -13.586 -5.617 1 96.81 61 ASN B O 1
ATOM 1643 N N . CYS B 1 62 ? -11.562 -14.977 -4.605 1 97.56 62 CYS B N 1
ATOM 1644 C CA . CYS B 1 62 ? -12.336 -13.875 -4.043 1 97.56 62 CYS B CA 1
ATOM 1645 C C . CYS B 1 62 ? -11.523 -13.125 -2.992 1 97.56 62 CYS B C 1
ATOM 1647 O O . CYS B 1 62 ? -11.523 -11.891 -2.965 1 97.56 62 CYS B O 1
ATOM 1649 N N . VAL B 1 63 ? -10.836 -13.852 -2.123 1 98.06 63 VAL B N 1
ATOM 1650 C CA . VAL B 1 63 ? -9.992 -13.227 -1.104 1 98.06 63 VAL B CA 1
ATOM 1651 C C . VAL B 1 63 ? -8.898 -12.391 -1.771 1 98.06 63 VAL B C 1
ATOM 1653 O O . VAL B 1 63 ? -8.695 -11.234 -1.412 1 98.06 63 VAL B O 1
ATOM 1656 N N . GLN B 1 64 ? -8.297 -12.977 -2.76 1 97.44 64 GLN B N 1
ATOM 1657 C CA . GLN B 1 64 ? -7.215 -12.32 -3.486 1 97.44 64 GLN B CA 1
ATOM 1658 C C . GLN B 1 64 ? -7.715 -11.07 -4.207 1 97.44 64 GLN B C 1
ATOM 1660 O O . GLN B 1 64 ? -7.102 -10.008 -4.113 1 97.44 64 GLN B O 1
ATOM 1665 N N . ARG B 1 65 ? -8.797 -11.156 -4.863 1 98.19 65 ARG B N 1
ATOM 1666 C CA . ARG B 1 65 ? -9.328 -10.039 -5.637 1 98.19 65 ARG B CA 1
ATOM 1667 C C . ARG B 1 65 ? -9.781 -8.906 -4.723 1 98.19 65 ARG B C 1
ATOM 1669 O O . ARG B 1 65 ? -9.617 -7.727 -5.055 1 98.19 65 ARG B O 1
ATOM 1676 N N . ALA B 1 66 ? -10.352 -9.297 -3.619 1 98.62 66 ALA B N 1
ATOM 1677 C CA . ALA B 1 66 ? -10.75 -8.281 -2.643 1 98.62 66 ALA B CA 1
ATOM 1678 C C . ALA B 1 66 ? -9.555 -7.449 -2.197 1 98.62 66 ALA B C 1
ATOM 1680 O O . ALA B 1 66 ? -9.633 -6.219 -2.148 1 98.62 66 ALA B O 1
ATOM 1681 N N . HIS B 1 67 ? -8.469 -8.117 -1.902 1 98.69 67 HIS B N 1
ATOM 1682 C CA . HIS B 1 67 ? -7.258 -7.406 -1.508 1 98.69 67 HIS B CA 1
ATOM 1683 C C . HIS B 1 67 ? -6.715 -6.562 -2.656 1 98.69 67 HIS B C 1
ATOM 1685 O O . HIS B 1 67 ? -6.371 -5.395 -2.467 1 98.69 67 HIS B O 1
ATOM 1691 N N . GLN B 1 68 ? -6.719 -7.117 -3.855 1 98.25 68 GLN B N 1
ATOM 1692 C CA . GLN B 1 68 ? -6.184 -6.402 -5.012 1 98.25 68 GLN B CA 1
ATOM 1693 C C . GLN B 1 68 ? -6.992 -5.145 -5.305 1 98.25 68 GLN B C 1
ATOM 1695 O O . GLN B 1 68 ? -6.434 -4.121 -5.699 1 98.25 68 GLN B O 1
ATOM 1700 N N . ASN B 1 69 ? -8.281 -5.23 -5.141 1 98.31 69 ASN B N 1
ATOM 1701 C CA . ASN B 1 69 ? -9.109 -4.043 -5.328 1 98.31 69 ASN B CA 1
ATOM 1702 C C . ASN B 1 69 ? -8.711 -2.926 -4.371 1 98.31 69 ASN B C 1
ATOM 1704 O O . ASN B 1 69 ? -8.664 -1.757 -4.758 1 98.31 69 ASN B O 1
ATOM 1708 N N . SER B 1 70 ? -8.453 -3.326 -3.127 1 98.19 70 SER B N 1
ATOM 1709 C CA . SER B 1 70 ? -7.992 -2.348 -2.146 1 98.19 70 SER B CA 1
ATOM 1710 C C . SER B 1 70 ? -6.68 -1.708 -2.58 1 98.19 70 SER B C 1
ATOM 1712 O O . SER B 1 70 ? -6.52 -0.489 -2.5 1 98.19 70 SER B O 1
ATOM 1714 N N . VAL B 1 71 ? -5.789 -2.469 -3.039 1 98.38 71 VAL B N 1
ATOM 1715 C CA . VAL B 1 71 ? -4.473 -2.006 -3.471 1 98.38 71 VAL B CA 1
ATOM 1716 C C . VAL B 1 71 ? -4.625 -1.055 -4.656 1 98.38 71 VAL B C 1
ATOM 1718 O O . VAL B 1 71 ? -3.953 -0.022 -4.719 1 98.38 71 VAL B O 1
ATOM 1721 N N . GLU B 1 72 ? -5.555 -1.295 -5.535 1 98.06 72 GLU B N 1
ATOM 1722 C CA . GLU B 1 72 ? -5.793 -0.484 -6.727 1 98.06 72 GLU B CA 1
ATOM 1723 C C . GLU B 1 72 ? -6.301 0.907 -6.352 1 98.06 72 GLU B C 1
ATOM 1725 O O . GLU B 1 72 ? -6.062 1.874 -7.078 1 98.06 72 GLU B O 1
ATOM 1730 N N . ASN B 1 73 ? -6.969 0.983 -5.254 1 98.31 73 ASN B N 1
ATOM 1731 C CA . ASN B 1 73 ? -7.617 2.234 -4.875 1 98.31 73 ASN B CA 1
ATOM 1732 C C . ASN B 1 73 ? -6.805 2.994 -3.832 1 98.31 73 ASN B C 1
ATOM 1734 O O . ASN B 1 73 ? -7.09 4.16 -3.547 1 98.31 73 ASN B O 1
ATOM 1738 N N . MET B 1 74 ? -5.816 2.398 -3.338 1 97.88 74 MET B N 1
ATOM 1739 C CA . MET B 1 74 ? -5.117 2.902 -2.158 1 97.88 74 MET B CA 1
ATOM 1740 C C . MET B 1 74 ? -4.391 4.207 -2.473 1 97.88 74 MET B C 1
ATOM 1742 O O . MET B 1 74 ? -4.379 5.129 -1.655 1 97.88 74 MET B O 1
ATOM 1746 N N . SER B 1 75 ? -3.752 4.324 -3.684 1 98.31 75 SER B N 1
ATOM 1747 C CA . SER B 1 75 ? -3.02 5.535 -4.039 1 98.31 75 SER B CA 1
ATOM 1748 C C . SER B 1 75 ? -3.945 6.746 -4.086 1 98.31 75 SER B C 1
ATOM 1750 O O . SER B 1 75 ? -3.596 7.824 -3.6 1 98.31 75 SER B O 1
ATOM 1752 N N . VAL B 1 76 ? -5.098 6.57 -4.676 1 98.69 76 VAL B N 1
ATOM 1753 C CA . VAL B 1 76 ? -6.074 7.652 -4.758 1 98.69 76 VAL B CA 1
ATOM 1754 C C . VAL B 1 76 ? -6.535 8.039 -3.355 1 98.69 76 VAL B C 1
ATOM 1756 O O . VAL B 1 76 ? -6.551 9.227 -3.01 1 98.69 76 VAL B O 1
ATOM 1759 N N . PHE B 1 77 ? -6.875 7.055 -2.547 1 98.94 77 PHE B N 1
ATOM 1760 C CA . PHE B 1 77 ? -7.328 7.297 -1.184 1 98.94 77 PHE B CA 1
ATOM 1761 C C . PHE B 1 77 ? -6.285 8.078 -0.395 1 98.94 77 PHE B C 1
ATOM 1763 O O . PHE B 1 77 ? -6.602 9.102 0.224 1 98.94 77 PHE B O 1
ATOM 1770 N N . PHE B 1 78 ? -5.004 7.66 -0.476 1 98.94 78 PHE B N 1
ATOM 1771 C CA . PHE B 1 78 ? -3.926 8.312 0.262 1 98.94 78 PHE B CA 1
ATOM 1772 C C . PHE B 1 78 ? -3.723 9.742 -0.223 1 98.94 78 PHE B C 1
ATOM 1774 O O . PHE B 1 78 ? -3.58 10.664 0.584 1 98.94 78 PHE B O 1
ATOM 1781 N N . MET B 1 79 ? -3.736 9.891 -1.519 1 98.88 79 MET B N 1
ATOM 1782 C CA . MET B 1 79 ? -3.518 11.211 -2.09 1 98.88 79 MET B CA 1
ATOM 1783 C C . MET B 1 79 ? -4.617 12.18 -1.655 1 98.88 79 MET B C 1
ATOM 1785 O O . MET B 1 79 ? -4.328 13.297 -1.223 1 98.88 79 MET B O 1
ATOM 1789 N N . LEU B 1 80 ? -5.844 11.734 -1.734 1 98.94 80 LEU B N 1
ATOM 1790 C CA . LEU B 1 80 ? -6.969 12.586 -1.36 1 98.94 80 LEU B CA 1
ATOM 1791 C C . LEU B 1 80 ? -6.91 12.945 0.12 1 98.94 80 LEU B C 1
ATOM 1793 O O . LEU B 1 80 ? -7.184 14.086 0.498 1 98.94 80 LEU B O 1
ATOM 1797 N N . MET B 1 81 ? -6.578 11.984 0.943 1 98.94 81 MET B N 1
ATOM 1798 C CA . MET B 1 81 ? -6.461 12.219 2.379 1 98.94 81 MET B CA 1
ATOM 1799 C C . MET B 1 81 ? -5.348 13.219 2.68 1 98.94 81 MET B C 1
ATOM 1801 O O . MET B 1 81 ? -5.547 14.156 3.451 1 98.94 81 MET B O 1
ATOM 1805 N N . MET B 1 82 ? -4.176 13 2.1 1 98.69 82 MET B N 1
ATOM 1806 C CA . MET B 1 82 ? -3.004 13.82 2.385 1 98.69 82 MET B CA 1
ATOM 1807 C C . MET B 1 82 ? -3.219 15.258 1.928 1 98.69 82 MET B C 1
ATOM 1809 O O . MET B 1 82 ? -2.883 16.203 2.646 1 98.69 82 MET B O 1
ATOM 1813 N N . VAL B 1 83 ? -3.836 15.43 0.771 1 98.31 83 VAL B N 1
ATOM 1814 C CA . VAL B 1 83 ? -3.953 16.766 0.189 1 98.31 83 VAL B CA 1
ATOM 1815 C C . VAL B 1 83 ? -5.203 17.453 0.73 1 98.31 83 VAL B C 1
ATOM 1817 O O . VAL B 1 83 ? -5.133 18.578 1.23 1 98.31 83 VAL B O 1
ATOM 1820 N N . GLY B 1 84 ? -6.305 16.75 0.675 1 98.38 84 GLY B N 1
ATOM 1821 C CA . GLY B 1 84 ? -7.531 17.328 1.194 1 98.38 84 GLY B CA 1
ATOM 1822 C C . GLY B 1 84 ? -7.461 17.641 2.678 1 98.38 84 GLY B C 1
ATOM 1823 O O . GLY B 1 84 ? -8.086 18.594 3.148 1 98.38 84 GLY B O 1
ATOM 1824 N N . GLY B 1 85 ? -6.719 16.844 3.438 1 97.94 85 GLY B N 1
ATOM 1825 C CA . GLY B 1 85 ? -6.609 16.984 4.883 1 97.94 85 GLY B CA 1
ATOM 1826 C C . GLY B 1 85 ? -5.836 18.219 5.305 1 97.94 85 GLY B C 1
ATOM 1827 O O . GLY B 1 85 ? -5.879 18.609 6.473 1 97.94 85 GLY B O 1
ATOM 1828 N N . VAL B 1 86 ? -5.141 18.781 4.359 1 95.56 86 VAL B N 1
ATOM 1829 C CA . VAL B 1 86 ? -4.363 19.969 4.691 1 95.56 86 VAL B CA 1
ATOM 1830 C C . VAL B 1 86 ? -5.301 21.109 5.113 1 95.56 86 VAL B C 1
ATOM 1832 O O . VAL B 1 86 ? -5.062 21.766 6.121 1 95.56 86 VAL B O 1
ATOM 1835 N N . ARG B 1 87 ? -6.352 21.312 4.41 1 95.62 87 ARG B N 1
ATOM 1836 C CA . ARG B 1 87 ? -7.277 22.406 4.711 1 95.62 87 ARG B CA 1
ATOM 1837 C C . ARG B 1 87 ? -8.492 21.891 5.477 1 95.62 87 ARG B C 1
ATOM 1839 O O . ARG B 1 87 ? -9.102 22.641 6.25 1 95.62 87 ARG B O 1
ATOM 1846 N N . HIS B 1 88 ? -8.852 20.672 5.277 1 98 88 HIS B N 1
ATOM 1847 C CA . HIS B 1 88 ? -10.031 20.094 5.906 1 98 88 HIS B CA 1
ATOM 1848 C C . HIS B 1 88 ? -9.68 18.844 6.703 1 98 88 HIS B C 1
ATOM 1850 O O . HIS B 1 88 ? -10.227 17.766 6.453 1 98 88 HIS B O 1
ATOM 1856 N N . PRO B 1 89 ? -8.898 19 7.691 1 98.12 89 PRO B N 1
ATOM 1857 C CA . PRO B 1 89 ? -8.359 17.812 8.359 1 98.12 89 PRO B CA 1
ATOM 1858 C C . PRO B 1 89 ? -9.43 17.016 9.102 1 98.12 89 PRO B C 1
ATOM 1860 O O . PRO B 1 89 ? -9.406 15.781 9.078 1 98.12 89 PRO B O 1
ATOM 1863 N N . LEU B 1 90 ? -10.406 17.656 9.773 1 98.62 90 LEU B N 1
ATOM 1864 C CA . LEU B 1 90 ? -11.414 16.906 10.523 1 98.62 90 LEU B CA 1
ATOM 1865 C C . LEU B 1 90 ? -12.383 16.203 9.586 1 98.62 90 LEU B C 1
ATOM 1867 O O . LEU B 1 90 ? -12.75 15.047 9.828 1 98.62 90 LEU B O 1
ATOM 1871 N N . VAL B 1 91 ? -12.758 16.906 8.531 1 98.81 91 VAL B N 1
ATOM 1872 C CA . VAL B 1 91 ? -13.648 16.312 7.543 1 98.81 91 VAL B CA 1
ATOM 1873 C C . VAL B 1 91 ? -12.977 15.109 6.891 1 98.81 91 VAL B C 1
ATOM 1875 O O . VAL B 1 91 ? -13.57 14.031 6.793 1 98.81 91 VAL B O 1
ATOM 1878 N N . CYS B 1 92 ? -11.75 15.266 6.469 1 98.88 92 CYS B N 1
ATOM 1879 C CA . CYS B 1 92 ? -11.023 14.188 5.809 1 98.88 92 CYS B CA 1
ATOM 1880 C C . CYS B 1 92 ? -10.758 13.039 6.777 1 98.88 92 CYS B C 1
ATOM 1882 O O . CYS B 1 92 ? -10.828 11.867 6.391 1 98.88 92 CYS B O 1
ATOM 1884 N N . ALA B 1 93 ? -10.453 13.336 8.016 1 98.94 93 ALA B N 1
ATOM 1885 C CA . ALA B 1 93 ? -10.25 12.281 9.008 1 98.94 93 ALA B CA 1
ATOM 1886 C C . ALA B 1 93 ? -11.523 11.453 9.195 1 98.94 93 ALA B C 1
ATOM 1888 O O . ALA B 1 93 ? -11.469 10.227 9.273 1 98.94 93 ALA B O 1
ATOM 1889 N N . LEU B 1 94 ? -12.664 12.141 9.289 1 98.94 94 LEU B N 1
ATOM 1890 C CA . LEU B 1 94 ? -13.93 11.438 9.461 1 98.94 94 LEU B CA 1
ATOM 1891 C C . LEU B 1 94 ? -14.25 10.586 8.234 1 98.94 94 LEU B C 1
ATOM 1893 O O . LEU B 1 94 ? -14.547 9.398 8.359 1 98.94 94 LEU B O 1
ATOM 1897 N N . LEU B 1 95 ? -14.156 11.188 7.051 1 98.94 95 LEU B N 1
ATOM 1898 C CA . LEU B 1 95 ? -14.43 10.461 5.816 1 98.94 95 LEU B CA 1
ATOM 1899 C C . LEU B 1 95 ? -13.461 9.297 5.645 1 98.94 95 LEU B C 1
ATOM 1901 O O . LEU B 1 95 ? -13.852 8.211 5.207 1 98.94 95 LEU B O 1
ATOM 1905 N N . GLY B 1 96 ? -12.195 9.516 5.957 1 98.94 96 GLY B N 1
ATOM 1906 C CA . GLY B 1 96 ? -11.195 8.469 5.863 1 98.94 96 GLY B CA 1
ATOM 1907 C C . GLY B 1 96 ? -11.438 7.32 6.82 1 98.94 96 GLY B C 1
ATOM 1908 O O . GLY B 1 96 ? -11.242 6.156 6.473 1 98.94 96 GLY B O 1
ATOM 1909 N N . ALA B 1 97 ? -11.844 7.629 8.07 1 98.94 97 ALA B N 1
ATOM 1910 C CA . ALA B 1 97 ? -12.18 6.59 9.039 1 98.94 97 ALA B CA 1
ATOM 1911 C C . ALA B 1 97 ? -13.352 5.746 8.555 1 98.94 97 ALA B C 1
ATOM 1913 O O . ALA B 1 97 ? -13.32 4.516 8.641 1 98.94 97 ALA B O 1
ATOM 1914 N N . LEU B 1 98 ? -14.352 6.406 8.039 1 98.94 98 LEU B N 1
ATOM 1915 C CA . LEU B 1 98 ? -15.508 5.691 7.496 1 98.94 98 LEU B CA 1
ATOM 1916 C C . LEU B 1 98 ? -15.109 4.848 6.293 1 98.94 98 LEU B C 1
ATOM 1918 O O . LEU B 1 98 ? -15.578 3.717 6.141 1 98.94 98 LEU B O 1
ATOM 1922 N N . TYR B 1 99 ? -14.242 5.383 5.445 1 98.94 99 TYR B N 1
ATOM 1923 C CA . TYR B 1 99 ? -13.695 4.652 4.309 1 98.94 99 TYR B CA 1
ATOM 1924 C C . TYR B 1 99 ? -12.977 3.387 4.766 1 98.94 99 TYR B C 1
ATOM 1926 O O . TYR B 1 99 ? -13.156 2.316 4.176 1 98.94 99 TYR B O 1
ATOM 1934 N N . THR B 1 100 ? -12.242 3.504 5.82 1 98.94 100 THR B N 1
ATOM 1935 C CA . THR B 1 100 ? -11.477 2.385 6.355 1 98.94 100 THR B CA 1
ATOM 1936 C C . THR B 1 100 ? -12.406 1.282 6.855 1 98.94 100 THR B 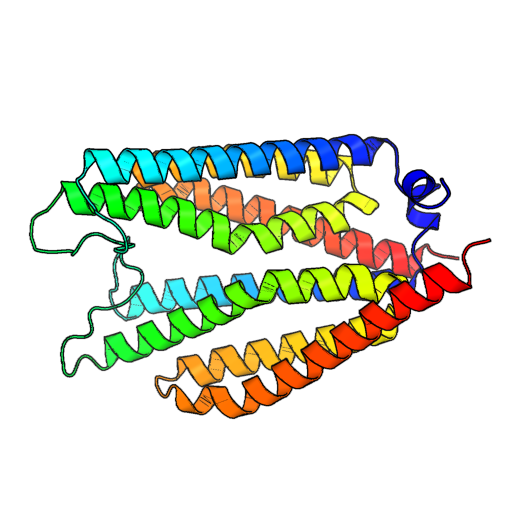C 1
ATOM 1938 O O . THR B 1 100 ? -12.188 0.103 6.57 1 98.94 100 THR B O 1
ATOM 1941 N N . VAL B 1 101 ? -13.461 1.634 7.543 1 98.88 101 VAL B N 1
ATOM 1942 C CA . VAL B 1 101 ? -14.438 0.663 8.016 1 98.88 101 VAL B CA 1
ATOM 1943 C C . VAL B 1 101 ? -15.148 0.015 6.832 1 98.88 101 VAL B C 1
ATOM 1945 O O . VAL B 1 101 ? -15.328 -1.204 6.797 1 98.88 101 VAL B O 1
ATOM 1948 N N . ALA B 1 102 ? -15.523 0.794 5.836 1 98.88 102 ALA B N 1
ATOM 1949 C CA . ALA B 1 102 ? -16.203 0.28 4.648 1 98.88 102 ALA B CA 1
ATOM 1950 C C . ALA B 1 102 ? -15.305 -0.693 3.887 1 98.88 102 ALA B C 1
ATOM 1952 O O . ALA B 1 102 ? -15.781 -1.697 3.354 1 98.88 102 ALA B O 1
ATOM 1953 N N . ARG B 1 103 ? -14.047 -0.386 3.838 1 98.88 103 ARG B N 1
ATOM 1954 C CA . ARG B 1 103 ? -13.086 -1.258 3.17 1 98.88 103 ARG B CA 1
ATOM 1955 C C . ARG B 1 103 ? -12.969 -2.598 3.887 1 98.88 103 ARG B C 1
ATOM 1957 O O . ARG B 1 103 ? -12.867 -3.646 3.246 1 98.88 103 ARG B O 1
ATOM 1964 N N . TYR B 1 104 ? -12.938 -2.566 5.199 1 98.88 104 TYR B N 1
ATOM 1965 C CA . TYR B 1 104 ? -12.938 -3.803 5.969 1 98.88 104 TYR B CA 1
ATOM 1966 C C . TYR B 1 104 ? -14.156 -4.656 5.633 1 98.88 104 TYR B C 1
ATOM 1968 O O . TYR B 1 104 ? -14.023 -5.852 5.348 1 98.88 104 TYR B O 1
ATOM 1976 N N . VAL B 1 105 ? -15.32 -4.031 5.633 1 98.88 105 VAL B N 1
ATOM 1977 C CA . VAL B 1 105 ? -16.562 -4.742 5.355 1 98.88 105 VAL B CA 1
ATOM 1978 C C . VAL B 1 105 ? -16.547 -5.277 3.924 1 98.88 105 VAL B C 1
ATOM 1980 O O . VAL B 1 105 ? -16.953 -6.414 3.672 1 98.88 105 VAL B O 1
ATOM 1983 N N . TYR B 1 106 ? -16.062 -4.473 2.979 1 98.88 106 TYR B N 1
ATOM 1984 C CA . TYR B 1 106 ? -15.922 -4.871 1.584 1 98.88 106 TYR B CA 1
ATOM 1985 C C . TYR B 1 106 ? -15.078 -6.133 1.466 1 98.88 106 TYR B C 1
ATOM 1987 O O . TYR B 1 106 ? -15.477 -7.098 0.811 1 98.88 106 TYR B O 1
ATOM 1995 N N . PHE B 1 107 ? -13.938 -6.148 2.137 1 98.88 107 PHE B N 1
ATOM 1996 C CA . PHE B 1 107 ? -13.023 -7.281 2.059 1 98.88 107 PHE B CA 1
ATOM 1997 C C . PHE B 1 107 ? -13.672 -8.539 2.623 1 98.88 107 PHE B C 1
ATOM 1999 O O . PHE B 1 107 ? -13.625 -9.602 1.995 1 98.88 107 PHE B O 1
ATOM 2006 N N . VAL B 1 108 ? -14.328 -8.453 3.84 1 98.81 108 VAL B N 1
ATOM 2007 C CA . VAL B 1 108 ? -14.906 -9.602 4.527 1 98.81 108 VAL B CA 1
ATOM 2008 C C . VAL B 1 108 ? -16.047 -10.188 3.688 1 98.81 108 VAL B C 1
ATOM 2010 O O . VAL B 1 108 ? -16.109 -11.398 3.477 1 98.81 108 VAL B O 1
ATOM 2013 N N . ARG B 1 109 ? -16.844 -9.336 3.137 1 98.62 109 ARG B N 1
ATOM 2014 C CA . ARG B 1 109 ? -18 -9.805 2.369 1 98.62 109 ARG B CA 1
ATOM 2015 C C . ARG B 1 109 ? -17.562 -10.398 1.035 1 98.62 109 ARG B C 1
ATOM 2017 O O . ARG B 1 109 ? -18.094 -11.422 0.602 1 98.62 109 ARG B O 1
ATOM 2024 N N . TYR B 1 110 ? -16.641 -9.797 0.394 1 98.38 110 TYR B N 1
ATOM 2025 C CA . TYR B 1 110 ? -16.125 -10.305 -0.873 1 98.38 110 TYR B CA 1
ATOM 2026 C C . TYR B 1 110 ? -15.422 -11.641 -0.676 1 98.38 110 TYR B C 1
ATOM 2028 O O . TYR B 1 110 ? -15.531 -12.539 -1.513 1 98.38 110 TYR B O 1
ATOM 2036 N N . SER B 1 111 ? -14.797 -11.828 0.421 1 97.88 111 SER B N 1
ATOM 2037 C CA . SER B 1 111 ? -13.977 -13 0.715 1 97.88 111 SER B CA 1
ATOM 2038 C C . SER B 1 111 ? -14.844 -14.211 1.039 1 97.88 111 SER B C 1
ATOM 2040 O O . SER B 1 111 ? -14.328 -15.312 1.258 1 97.88 111 SER B O 1
ATOM 2042 N N . SER B 1 112 ? -16.141 -14.156 1.03 1 96.31 112 SER B N 1
ATOM 2043 C CA . SER B 1 112 ? -17.047 -15.25 1.352 1 96.31 112 SER B CA 1
ATOM 2044 C C . SER B 1 112 ? -17.094 -16.281 0.23 1 96.31 112 SER B C 1
ATOM 2046 O O . SER B 1 112 ? -17.578 -17.406 0.421 1 96.31 112 SER B O 1
ATOM 2048 N N . GLY B 1 113 ? -16.656 -15.891 -0.954 1 95.31 113 GLY B N 1
ATOM 2049 C CA . GLY B 1 113 ? -16.781 -16.75 -2.119 1 95.31 113 GLY B CA 1
ATOM 2050 C C . GLY B 1 113 ? -17.969 -16.391 -2.998 1 95.31 113 GLY B C 1
ATOM 2051 O O . GLY B 1 113 ? -18.156 -16.984 -4.066 1 95.31 113 GLY B O 1
ATOM 2052 N N . VAL B 1 114 ? -18.766 -15.414 -2.582 1 96.31 114 VAL B N 1
ATOM 2053 C CA . VAL B 1 114 ? -19.906 -14.906 -3.35 1 96.31 114 VAL B CA 1
ATOM 2054 C C . VAL B 1 114 ? -19.641 -13.461 -3.756 1 96.31 114 VAL B C 1
ATOM 2056 O O . VAL B 1 114 ? -19.984 -12.531 -3.02 1 96.31 114 VAL B O 1
ATOM 2059 N N . PRO B 1 115 ? -19.062 -13.227 -4.926 1 96.44 115 PRO B N 1
ATOM 2060 C CA . PRO B 1 115 ? -18.578 -11.906 -5.344 1 96.44 115 PRO B CA 1
ATOM 2061 C C . PRO B 1 115 ? -19.656 -10.836 -5.234 1 96.44 115 PRO B C 1
ATOM 2063 O O . PRO B 1 115 ? -19.344 -9.664 -4.988 1 96.44 115 PRO B O 1
ATOM 2066 N N . GLU B 1 116 ? -20.906 -11.102 -5.312 1 97.81 116 GLU B N 1
ATOM 2067 C CA . GLU B 1 116 ? -21.984 -10.125 -5.301 1 97.81 116 GLU B CA 1
ATOM 2068 C C . GLU B 1 116 ? -22.109 -9.445 -3.939 1 97.81 116 GLU B C 1
ATOM 2070 O O . GLU B 1 116 ? -22.672 -8.352 -3.828 1 97.81 116 GLU B O 1
ATOM 2075 N N . LYS B 1 117 ? -21.625 -10.016 -2.965 1 98.12 117 LYS B N 1
ATOM 2076 C CA . LYS B 1 117 ? -21.734 -9.484 -1.61 1 98.12 117 LYS B CA 1
ATOM 2077 C C . LYS B 1 117 ? -20.859 -8.25 -1.43 1 98.12 117 LYS B C 1
ATOM 2079 O O . LYS B 1 117 ? -21.016 -7.504 -0.461 1 98.12 117 LYS B O 1
ATOM 2084 N N . ARG B 1 118 ? -20.016 -7.953 -2.414 1 98.19 118 ARG B N 1
ATOM 2085 C CA . ARG B 1 118 ? -19.125 -6.797 -2.332 1 98.19 118 ARG B CA 1
ATOM 2086 C C . ARG B 1 118 ? -19.859 -5.516 -2.711 1 98.19 118 ARG B C 1
ATOM 2088 O O . ARG B 1 118 ? -19.391 -4.414 -2.432 1 98.19 118 ARG B O 1
ATOM 2095 N N . ARG B 1 119 ? -21 -5.652 -3.305 1 98.19 119 ARG B N 1
ATOM 2096 C CA . ARG B 1 119 ? -21.625 -4.523 -3.979 1 98.19 119 ARG B CA 1
ATOM 2097 C C . ARG B 1 119 ? -22.031 -3.447 -2.979 1 98.19 119 ARG B C 1
ATOM 2099 O O . ARG B 1 119 ? -21.781 -2.262 -3.193 1 98.19 119 ARG B O 1
ATOM 2106 N N . ALA B 1 120 ? -22.703 -3.793 -1.928 1 97.31 120 ALA B N 1
ATOM 2107 C CA . ALA B 1 120 ? -23.219 -2.816 -0.972 1 97.31 120 ALA B CA 1
ATOM 2108 C C . ALA B 1 120 ? -22.078 -1.996 -0.36 1 97.31 120 ALA B C 1
ATOM 2110 O O . ALA B 1 120 ? -22.094 -0.764 -0.419 1 97.31 120 ALA B O 1
ATOM 2111 N N . PRO B 1 121 ? -21.078 -2.588 0.121 1 98.5 121 PRO B N 1
ATOM 2112 C CA . PRO B 1 121 ? -20 -1.774 0.675 1 98.5 121 PRO B CA 1
ATOM 2113 C C . PRO B 1 121 ? -19.25 -0.977 -0.393 1 98.5 121 PRO B C 1
ATOM 2115 O O . PRO B 1 121 ? -18.75 0.116 -0.115 1 98.5 121 PRO B O 1
ATOM 2118 N N . TRP B 1 122 ? -19.203 -1.442 -1.54 1 98.5 122 TRP B N 1
ATOM 2119 C CA . TRP B 1 122 ? -18.562 -0.708 -2.621 1 98.5 122 TRP B CA 1
ATOM 2120 C C . TRP B 1 122 ? -19.266 0.621 -2.875 1 98.5 122 TRP B C 1
ATOM 2122 O O . TRP B 1 122 ? -18.609 1.648 -3.074 1 98.5 122 TRP B O 1
ATOM 2132 N N . LYS B 1 123 ? -20.578 0.579 -2.873 1 98.44 123 LYS B N 1
ATOM 2133 C CA . LYS B 1 123 ? -21.328 1.816 -3.062 1 98.44 123 LYS B CA 1
ATOM 2134 C C . LYS B 1 123 ? -20.953 2.852 -2.006 1 98.44 123 LYS B C 1
ATOM 2136 O O . LYS B 1 123 ? -20.828 4.039 -2.311 1 98.44 123 LYS B O 1
ATOM 2141 N N . PHE B 1 124 ? -20.781 2.42 -0.775 1 98.56 124 PHE B N 1
ATOM 2142 C CA . PHE B 1 124 ? -20.406 3.314 0.314 1 98.56 124 PHE B CA 1
ATOM 2143 C C . PHE B 1 124 ? -18.984 3.846 0.122 1 98.56 124 PHE B C 1
ATOM 2145 O O . PHE B 1 124 ? -18.734 5.031 0.333 1 98.56 124 PHE B O 1
ATOM 2152 N N . ILE B 1 125 ? -18.078 3.031 -0.3 1 98.81 125 ILE B N 1
ATOM 2153 C CA . ILE B 1 125 ? -16.703 3.418 -0.544 1 98.81 125 ILE B CA 1
ATOM 2154 C C . ILE B 1 125 ? -16.641 4.488 -1.633 1 98.81 125 ILE B C 1
ATOM 2156 O O . ILE B 1 125 ? -15.93 5.48 -1.5 1 98.81 125 ILE B O 1
ATOM 2160 N N . VAL B 1 126 ? -17.422 4.309 -2.697 1 98.75 126 VAL B N 1
ATOM 2161 C CA . VAL B 1 126 ? -17.469 5.258 -3.805 1 98.75 126 VAL B CA 1
ATOM 2162 C C . VAL B 1 126 ? -17.969 6.613 -3.307 1 98.75 126 VAL B C 1
ATOM 2164 O O . VAL B 1 126 ? -17.375 7.648 -3.625 1 98.75 126 VAL B O 1
ATOM 2167 N N . LEU B 1 127 ? -19 6.629 -2.482 1 98.75 127 LEU B N 1
ATOM 2168 C CA . LEU B 1 127 ? -19.562 7.859 -1.931 1 98.75 127 LEU B CA 1
ATOM 2169 C C . LEU B 1 127 ? -18.531 8.586 -1.077 1 98.75 127 LEU B C 1
ATOM 2171 O O . LEU B 1 127 ? -18.359 9.805 -1.209 1 98.75 127 LEU B O 1
ATOM 2175 N N . LEU B 1 128 ? -17.859 7.852 -0.25 1 98.94 128 LEU B N 1
ATOM 2176 C CA . LEU B 1 128 ? -16.859 8.438 0.633 1 98.94 128 LEU B CA 1
ATOM 2177 C C . LEU B 1 128 ? -15.68 8.992 -0.169 1 98.94 128 LEU B C 1
ATOM 2179 O O . LEU B 1 128 ? -15.125 10.039 0.173 1 98.94 128 LEU B O 1
ATOM 2183 N N . THR B 1 129 ? -15.312 8.32 -1.25 1 98.94 129 THR B N 1
ATOM 2184 C CA . THR B 1 129 ? -14.234 8.773 -2.121 1 98.94 129 THR B CA 1
ATOM 2185 C C . THR B 1 129 ? -14.586 10.109 -2.764 1 98.94 129 THR B C 1
ATOM 2187 O O . THR B 1 129 ? -13.75 11.016 -2.822 1 98.94 129 THR B O 1
ATOM 2190 N N . TYR B 1 130 ? -15.781 10.211 -3.213 1 98.88 130 TYR B N 1
ATOM 2191 C CA . TYR B 1 130 ? -16.203 11.477 -3.805 1 98.88 130 TYR B CA 1
ATOM 2192 C C . TYR B 1 130 ? -16.219 12.586 -2.762 1 98.88 130 TYR B C 1
ATOM 2194 O O . TYR B 1 130 ? -15.914 13.742 -3.07 1 98.88 130 TYR B O 1
ATOM 2202 N N . GLY B 1 131 ? -16.641 12.25 -1.541 1 98.88 131 GLY B N 1
ATOM 2203 C CA . GLY B 1 131 ? -16.531 13.227 -0.469 1 98.88 131 GLY B CA 1
ATOM 2204 C C . GLY B 1 131 ? -15.102 13.719 -0.265 1 98.88 131 GLY B C 1
ATOM 2205 O O . GLY B 1 131 ? -14.875 14.914 -0.085 1 98.88 131 GLY B O 1
ATOM 2206 N N . LEU B 1 132 ? -14.164 12.859 -0.351 1 98.94 132 LEU B N 1
ATOM 2207 C CA . LEU B 1 132 ? -12.758 13.219 -0.215 1 98.94 132 LEU B CA 1
ATOM 2208 C C . LEU B 1 132 ? -12.289 14.055 -1.403 1 98.94 132 LEU B C 1
ATOM 2210 O O . LEU B 1 132 ? -11.484 14.969 -1.244 1 98.94 132 LEU B O 1
ATOM 2214 N N . MET B 1 133 ? -12.805 13.734 -2.586 1 98.94 133 MET B N 1
ATOM 2215 C CA . MET B 1 133 ? -12.461 14.516 -3.771 1 98.94 133 MET B CA 1
ATOM 2216 C C . MET B 1 133 ? -12.961 15.953 -3.633 1 98.94 133 MET B C 1
ATOM 2218 O O . MET B 1 133 ? -12.234 16.891 -3.955 1 98.94 133 MET B O 1
ATOM 2222 N N . ILE B 1 134 ? -14.164 16.078 -3.178 1 98.88 134 ILE B N 1
ATOM 2223 C CA . ILE B 1 134 ? -14.75 17.406 -2.977 1 98.88 134 ILE B CA 1
ATOM 2224 C C . ILE B 1 134 ? -13.914 18.188 -1.961 1 98.88 134 ILE B C 1
ATOM 2226 O O . ILE B 1 134 ? -13.633 19.359 -2.158 1 98.88 134 ILE B O 1
ATOM 2230 N N . SER B 1 135 ? -13.523 17.531 -0.877 1 98.75 135 SER B N 1
ATOM 2231 C CA . SER B 1 135 ? -12.672 18.172 0.126 1 98.75 135 SER B CA 1
ATOM 2232 C C . SER B 1 135 ? -11.344 18.609 -0.48 1 98.75 135 SER B C 1
ATOM 2234 O O . SER B 1 135 ? -10.836 19.688 -0.147 1 98.75 135 SER B O 1
ATOM 2236 N N . THR B 1 136 ? -10.781 17.844 -1.342 1 98.81 136 THR B N 1
ATOM 2237 C CA . THR B 1 136 ? -9.5 18.141 -1.973 1 98.81 136 THR B CA 1
ATOM 2238 C C . THR B 1 136 ? -9.641 19.328 -2.938 1 98.81 136 THR B C 1
ATOM 2240 O O . THR B 1 136 ? -8.805 20.219 -2.961 1 98.81 136 THR B O 1
ATOM 2243 N N . ILE B 1 137 ? -10.703 19.312 -3.721 1 98.75 137 ILE B N 1
ATOM 2244 C CA . ILE B 1 137 ? -10.984 20.438 -4.613 1 98.75 137 ILE B CA 1
ATOM 2245 C C . ILE B 1 137 ? -11.148 21.719 -3.797 1 98.75 137 ILE B C 1
ATOM 2247 O O . ILE B 1 137 ? -10.586 22.75 -4.145 1 98.75 137 ILE B O 1
ATOM 2251 N N . SER B 1 138 ? -11.953 21.625 -2.699 1 98.12 138 SER B N 1
ATOM 2252 C CA . SER B 1 138 ? -12.133 22.766 -1.807 1 98.12 138 SER B CA 1
ATOM 2253 C C . SER B 1 138 ? -10.797 23.266 -1.271 1 98.12 138 SER B C 1
ATOM 2255 O O . SER B 1 138 ? -10.57 24.469 -1.188 1 98.12 138 SER B O 1
ATOM 2257 N N . CYS B 1 139 ? -9.891 22.391 -0.859 1 96.5 139 CYS B N 1
ATOM 2258 C CA . CYS B 1 139 ? -8.555 22.75 -0.415 1 96.5 139 CYS B CA 1
ATOM 2259 C C . CYS B 1 139 ? -7.824 23.562 -1.48 1 96.5 139 CYS B C 1
ATOM 2261 O O . CYS B 1 139 ? -7.262 24.625 -1.187 1 96.5 139 CYS B O 1
ATOM 2263 N N . GLY B 1 140 ? -7.855 23.125 -2.781 1 97.19 140 GLY B N 1
ATOM 2264 C CA . GLY B 1 140 ? -7.211 23.828 -3.877 1 97.19 140 GLY B CA 1
ATOM 2265 C C . GLY B 1 140 ? -7.777 25.219 -4.109 1 97.19 140 GLY B C 1
ATOM 2266 O O . GLY B 1 140 ? -7.023 26.188 -4.242 1 97.19 140 GLY B O 1
ATOM 2267 N N . VAL B 1 141 ? -9.055 25.281 -4.125 1 96.94 141 VAL B N 1
ATOM 2268 C CA . VAL B 1 141 ? -9.734 26.547 -4.383 1 96.94 141 VAL B CA 1
ATOM 2269 C C . VAL B 1 141 ? -9.414 27.531 -3.271 1 96.94 141 VAL B C 1
ATOM 2271 O O . VAL B 1 141 ? -9.094 28.688 -3.543 1 96.94 141 VAL B O 1
ATOM 2274 N N . LYS B 1 142 ? -9.461 27.109 -2.047 1 94.25 142 LYS B N 1
ATOM 2275 C CA . LYS B 1 142 ? -9.195 27.984 -0.914 1 94.25 142 LYS B CA 1
ATOM 2276 C C . LYS B 1 142 ? -7.742 28.469 -0.916 1 94.25 142 LYS B C 1
ATOM 2278 O O . LYS B 1 142 ? -7.453 29.594 -0.54 1 94.25 142 LYS B O 1
ATOM 2283 N N . LEU B 1 143 ? -6.777 27.625 -1.32 1 89.88 143 LEU B N 1
ATOM 2284 C CA . LEU B 1 143 ? -5.375 28.016 -1.407 1 89.88 143 LEU B CA 1
ATOM 2285 C C . LEU B 1 143 ? -5.172 29.094 -2.463 1 89.88 143 LEU B C 1
ATOM 2287 O O . LEU B 1 143 ? -4.391 30.031 -2.26 1 89.88 143 LEU B O 1
ATOM 2291 N N . ILE B 1 144 ? -5.938 28.969 -3.564 1 93.19 144 ILE B N 1
ATOM 2292 C CA . ILE B 1 144 ? -5.801 29.891 -4.68 1 93.19 144 ILE B CA 1
ATOM 2293 C C . ILE B 1 144 ? -6.41 31.25 -4.301 1 93.19 144 ILE B C 1
ATOM 2295 O O . ILE B 1 144 ? -5.828 32.312 -4.574 1 93.19 144 ILE B O 1
ATOM 2299 N N . ILE B 1 145 ? -7.465 31.234 -3.529 1 92.88 145 ILE B N 1
ATOM 2300 C CA . ILE B 1 145 ? -8.195 32.469 -3.309 1 92.88 145 ILE B CA 1
ATOM 2301 C C . ILE B 1 145 ? -7.688 33.156 -2.043 1 92.88 145 ILE B C 1
ATOM 2303 O O . ILE B 1 145 ? -7.863 34.375 -1.867 1 92.88 145 ILE B O 1
ATOM 2307 N N . THR B 1 146 ? -7.074 32.469 -1.131 1 81.06 146 THR B N 1
ATOM 2308 C CA . THR B 1 146 ? -6.664 33.062 0.14 1 81.06 146 THR B CA 1
ATOM 2309 C C . THR B 1 146 ? -5.156 33.312 0.16 1 81.06 146 THR B C 1
ATOM 2311 O O . THR B 1 146 ? -4.645 33.969 1.071 1 81.06 146 THR B O 1
ATOM 2314 N N . SER B 1 147 ? -4.262 32.656 -0.659 1 63.69 147 SER B N 1
ATOM 2315 C CA . SER B 1 147 ? -2.83 32.938 -0.6 1 63.69 147 SER B CA 1
ATOM 2316 C C . SER B 1 147 ? -2.539 34.406 -0.9 1 63.69 147 SER B C 1
ATOM 2318 O O . SER B 1 147 ? -3.104 34.969 -1.834 1 63.69 147 SER B O 1
ATOM 2320 N N . PRO B 1 148 ? -1.777 35.156 0.072 1 58.88 148 PRO B N 1
ATOM 2321 C CA . PRO B 1 148 ? -1.528 36.562 -0.077 1 58.88 148 PRO B CA 1
ATOM 2322 C C . PRO B 1 148 ? -0.875 36.938 -1.412 1 58.88 148 PRO B C 1
ATOM 2324 O O . PRO B 1 148 ? -0.192 36.094 -2.008 1 58.88 148 PRO B O 1
#

Secondary structure (DSSP, 8-state):
-TTGGGS-TTHHHHHHHHHHHHHHHHHHHHHHHHHHHHTT--TT-SS----TT-HHHHHHHHHHHHHHHHHHHHHHHHHHHHHHHHH-HHHHHHHHHHHHHHHHHHHHHHTTS-GGGGHHHHHHHHHHHHHHHHHHHHHHHHHHHH--/-GGGGGS-TTHHHHHHHHHHHHHHHHHHHHHHHHHHHHHT--TT-SS----TT-HHHHHHHHHHHHHHHHHHHHHHHHHHHHHHHHH-HHHHHHHHHHHHHHHHHHHHHHTTS-GGGGHHHHHHHHHHHHHHHHHHHHHHHHHHHH--